Protein AF-A0A1W1W0B1-F1 (afdb_monomer_lite)

Secondary structure (DSSP, 8-state):
--------PEEGGGTS-HHHHHHHHHHHTT--HHHHHHHTT--HHHHHHHHHHHHHHH-TTTTT-SSEEPPPPPHHHHHHHHHHHHHHHTTS--SS---------HHHHHHHHHTT-S-HHHHHHHHHTT---HHHHHHHHHHTTSSEEEEEEGGGEEEEEE-HHHHHHTHHHHHHHHHTTSEEEEEEEEEEEE--TTSPPSBTTB---EEEEEEEEPTT-HHHHHHHHHHHHHHTHHHHHHHHHHHHHHHHHHHHHHHHHTT-PPPPPPPPHHHHHHHHHHHHT-------

Foldseek 3Di:
DDDPPDLPQEECPVQDDPLLLQLLVVVLLVDDLVLSCVVVVHDSVVSVVSVVVNCVRCPPPNSPDPSHDRDDDPPVRVVSSVVVVVVVVVVVPPDDDDDDDDDPPPVNLLVCQVVVNDDLLQVLLCVLVPHDGPSNVVSVVLCLLALWDFRDHPPFWTKIWHAQLSCVLCVVVVVVCVVVVQKDWSDFDPPGKDDPPLQDAPDVPRGDIGTITMIIGDTPCVVVSVVSSVVCVVPPSLVVLVVVLVVSQVVQVVQQVVQVVVVHHRDDHGDDSVVSVVSSCVNHPHSDDPPD

Structure (mmCIF, N/CA/C/O backbone):
data_AF-A0A1W1W0B1-F1
#
_entry.id   AF-A0A1W1W0B1-F1
#
loop_
_atom_site.group_PDB
_atom_site.id
_atom_site.type_symbol
_atom_site.label_atom_id
_atom_site.label_alt_id
_atom_site.label_comp_id
_atom_site.label_asym_id
_atom_site.label_entity_id
_atom_site.label_seq_id
_atom_site.pdbx_PDB_ins_code
_atom_site.Cartn_x
_atom_site.Cartn_y
_atom_site.Cartn_z
_atom_site.occupancy
_atom_site.B_iso_or_equiv
_atom_site.auth_seq_id
_atom_site.auth_comp_id
_atom_site.auth_asym_id
_atom_site.auth_atom_id
_atom_site.pdbx_PDB_model_num
ATOM 1 N N . MET A 1 1 ? -57.576 -35.229 -6.485 1.00 38.41 1 MET A N 1
ATOM 2 C CA . MET A 1 1 ? -56.201 -35.461 -5.998 1.00 38.41 1 MET A CA 1
ATOM 3 C C . MET A 1 1 ? -55.290 -34.404 -6.610 1.00 38.41 1 MET A C 1
ATOM 5 O O . MET A 1 1 ? -54.816 -34.584 -7.718 1.00 38.41 1 MET A O 1
ATOM 9 N N . PHE A 1 2 ? -55.111 -33.277 -5.920 1.00 32.66 2 PHE A N 1
ATOM 10 C CA . PHE A 1 2 ? -54.028 -32.327 -6.174 1.00 32.66 2 PHE A CA 1
ATOM 11 C C . PHE A 1 2 ? -53.403 -32.028 -4.816 1.00 32.66 2 PHE A C 1
ATOM 13 O O . PHE A 1 2 ? -54.091 -31.655 -3.869 1.00 32.66 2 PHE A O 1
ATOM 20 N N . ILE A 1 3 ? -52.123 -32.354 -4.713 1.00 35.56 3 ILE A N 1
ATOM 21 C CA . ILE A 1 3 ? -51.346 -32.385 -3.481 1.00 35.56 3 ILE A CA 1
ATOM 22 C C . ILE A 1 3 ? -51.168 -30.951 -2.971 1.00 35.56 3 ILE A C 1
ATOM 24 O O . ILE A 1 3 ? -50.714 -30.077 -3.706 1.00 35.56 3 ILE A O 1
ATOM 28 N N . LEU A 1 4 ? -51.528 -30.740 -1.703 1.00 39.75 4 LEU A N 1
ATOM 29 C CA . LEU A 1 4 ? -51.218 -29.560 -0.898 1.00 39.75 4 LEU A CA 1
ATOM 30 C C . LEU A 1 4 ? -49.702 -29.301 -0.938 1.00 39.75 4 LEU A C 1
ATOM 32 O O . LEU A 1 4 ? -48.941 -29.944 -0.217 1.00 39.75 4 LEU A O 1
ATOM 36 N N . MET A 1 5 ? -49.242 -28.374 -1.781 1.00 38.09 5 MET A N 1
ATOM 37 C CA . MET A 1 5 ? -47.884 -27.843 -1.666 1.00 38.09 5 MET A CA 1
ATOM 38 C C . MET A 1 5 ? -47.888 -26.804 -0.549 1.00 38.09 5 MET A C 1
ATOM 40 O O . MET A 1 5 ? -48.377 -25.692 -0.728 1.00 38.09 5 MET A O 1
ATOM 44 N N . GLY A 1 6 ? -47.412 -27.219 0.626 1.00 41.91 6 GLY A N 1
ATOM 45 C CA . GLY A 1 6 ? -47.341 -26.388 1.822 1.00 41.91 6 GLY A CA 1
ATOM 46 C C . GLY A 1 6 ? -46.600 -25.071 1.591 1.00 41.91 6 GLY A C 1
ATOM 47 O O . GLY A 1 6 ? -45.699 -24.994 0.754 1.00 41.91 6 GLY A O 1
ATOM 48 N N . ASP A 1 7 ? -46.989 -24.054 2.364 1.00 50.19 7 ASP A N 1
ATOM 49 C CA . ASP A 1 7 ? -46.371 -22.728 2.452 1.00 50.19 7 ASP A CA 1
ATOM 50 C C . ASP A 1 7 ? -44.865 -22.833 2.753 1.00 50.19 7 ASP A C 1
ATOM 52 O O . ASP A 1 7 ? -44.404 -22.714 3.892 1.00 50.19 7 ASP A O 1
ATOM 56 N N . GLN A 1 8 ? -44.061 -23.076 1.718 1.00 63.25 8 GLN A N 1
ATOM 57 C CA . GLN A 1 8 ? -42.615 -23.016 1.832 1.00 63.25 8 GLN A CA 1
ATOM 58 C C . GLN A 1 8 ? -42.223 -21.549 1.955 1.00 63.25 8 GLN A C 1
ATOM 60 O O . GLN A 1 8 ? -42.178 -20.803 0.970 1.00 63.25 8 GLN A O 1
ATOM 65 N N . LYS A 1 9 ? -41.955 -21.136 3.196 1.00 73.06 9 LYS A N 1
ATOM 66 C CA . LYS A 1 9 ? -41.421 -19.812 3.495 1.00 73.06 9 LYS A CA 1
ATOM 67 C C . LYS A 1 9 ? -40.175 -19.562 2.645 1.00 73.06 9 LYS A C 1
ATOM 69 O O . LYS A 1 9 ? -39.297 -20.419 2.540 1.00 73.06 9 LYS A O 1
ATOM 74 N N . ARG A 1 10 ? -40.087 -18.382 2.035 1.00 77.12 10 ARG A N 1
ATOM 75 C CA . ARG A 1 10 ? -38.997 -18.044 1.108 1.00 77.12 10 ARG A CA 1
ATOM 76 C C . ARG A 1 10 ? -37.910 -17.246 1.814 1.00 77.12 10 ARG A C 1
ATOM 78 O O . ARG A 1 10 ? -38.204 -16.272 2.505 1.00 77.12 10 ARG A O 1
ATOM 85 N N . ASP A 1 11 ? -36.656 -17.641 1.619 1.00 78.31 11 ASP A N 1
ATOM 86 C CA . ASP A 1 11 ? -35.500 -16.933 2.173 1.00 78.31 11 ASP A CA 1
ATOM 87 C C . ASP A 1 11 ? -35.248 -15.614 1.433 1.00 78.31 11 ASP A C 1
ATOM 89 O O . ASP A 1 11 ? -35.038 -15.580 0.216 1.00 78.31 11 ASP A O 1
ATOM 93 N N . VAL A 1 12 ? -35.247 -14.508 2.180 1.00 82.12 12 VAL A N 1
ATOM 94 C CA . VAL A 1 12 ? -35.039 -13.161 1.629 1.00 82.12 12 VAL A CA 1
ATOM 95 C C . VAL A 1 12 ? -33.640 -12.962 1.046 1.00 82.12 12 VAL A C 1
ATOM 97 O O . VAL A 1 12 ? -33.467 -12.100 0.181 1.00 82.12 12 VAL A O 1
ATOM 100 N N . ARG A 1 13 ? -32.648 -13.762 1.465 1.00 77.62 13 ARG A N 1
ATOM 101 C CA . ARG A 1 13 ? -31.271 -13.720 0.941 1.00 77.62 13 ARG A CA 1
ATOM 102 C C . ARG A 1 13 ? -31.197 -14.086 -0.540 1.00 77.62 13 ARG A C 1
ATOM 104 O O . ARG A 1 13 ? -30.268 -13.661 -1.216 1.00 77.62 13 ARG A O 1
ATOM 111 N N . LEU A 1 14 ? -32.176 -14.836 -1.044 1.00 78.44 14 LEU A N 1
ATOM 112 C CA . LEU A 1 14 ? -32.245 -15.238 -2.451 1.00 78.44 14 LEU A CA 1
ATOM 113 C C . LEU A 1 14 ? -32.852 -14.150 -3.352 1.00 78.44 14 LEU A C 1
ATOM 115 O O . LEU A 1 14 ? -32.711 -14.209 -4.569 1.00 78.44 14 LEU A O 1
ATOM 119 N N . LEU A 1 15 ? -33.529 -13.155 -2.768 1.00 81.81 15 LEU A N 1
ATOM 120 C CA . LEU A 1 15 ? -34.264 -12.117 -3.505 1.00 81.81 15 LEU A CA 1
ATOM 121 C C . LEU A 1 15 ? -33.640 -10.723 -3.352 1.00 81.81 15 LEU A C 1
ATOM 123 O O . LEU A 1 15 ? -33.740 -9.876 -4.250 1.00 81.81 15 LEU A O 1
ATOM 127 N N . LEU A 1 16 ? -33.007 -10.460 -2.209 1.00 81.44 16 LEU A N 1
ATOM 128 C CA . LEU A 1 16 ? -32.409 -9.172 -1.885 1.00 81.44 16 LEU A CA 1
ATOM 129 C C . LEU A 1 16 ? -30.897 -9.184 -2.112 1.00 81.44 16 LEU A C 1
ATOM 131 O O . LEU A 1 16 ? -30.188 -10.092 -1.689 1.00 81.44 16 LEU A O 1
ATOM 135 N N . SER A 1 17 ? -30.387 -8.110 -2.714 1.00 83.62 17 SER A N 1
ATOM 136 C CA . SER A 1 17 ? -28.950 -7.832 -2.714 1.00 83.62 17 SER A CA 1
ATOM 137 C C . SER A 1 17 ? -28.436 -7.590 -1.284 1.00 83.62 17 SER A C 1
ATOM 139 O O . SER A 1 17 ? -29.218 -7.209 -0.407 1.00 83.62 17 SER A O 1
ATOM 141 N N . PRO A 1 18 ? -27.119 -7.707 -1.028 1.00 78.69 18 PRO A N 1
ATOM 142 C CA . PRO A 1 18 ? -26.559 -7.498 0.311 1.00 78.69 18 PRO A CA 1
ATOM 143 C C . PRO A 1 18 ? -26.927 -6.148 0.947 1.00 78.69 18 PRO A C 1
ATOM 145 O O . PRO A 1 18 ? -27.155 -6.065 2.154 1.00 78.69 18 PRO A O 1
ATOM 148 N N . LEU A 1 19 ? -27.026 -5.084 0.143 1.00 80.62 19 LEU A N 1
ATOM 149 C CA . LEU A 1 19 ? -27.429 -3.761 0.622 1.00 80.62 19 LEU A CA 1
ATOM 150 C C . LEU A 1 19 ? -28.928 -3.692 0.938 1.00 80.62 19 LEU A C 1
ATOM 152 O O . LEU A 1 19 ? -29.315 -3.153 1.973 1.00 80.62 19 LEU A O 1
ATOM 156 N N . GLU A 1 20 ? -29.767 -4.244 0.060 1.00 86.81 20 GLU A N 1
ATOM 157 C CA . GLU A 1 20 ? -31.217 -4.315 0.268 1.00 86.81 20 GLU A CA 1
ATOM 158 C C . GLU A 1 20 ? -31.554 -5.134 1.517 1.00 86.81 20 GLU A C 1
ATOM 160 O O . GLU A 1 20 ? -32.405 -4.723 2.298 1.00 86.81 20 GLU A O 1
ATOM 165 N N . LEU A 1 21 ? -30.842 -6.239 1.751 1.00 80.50 21 LEU A N 1
ATOM 166 C CA . LEU A 1 21 ? -31.010 -7.081 2.932 1.00 80.50 21 LEU A CA 1
ATOM 167 C C . LEU A 1 21 ? -30.712 -6.314 4.228 1.00 80.50 21 LEU A C 1
ATOM 169 O O . LEU A 1 21 ? -31.515 -6.338 5.158 1.00 80.50 21 LEU A O 1
ATOM 173 N N . ARG A 1 22 ? -29.600 -5.569 4.276 1.00 74.94 22 ARG A N 1
ATOM 174 C CA . ARG A 1 22 ? -29.237 -4.738 5.440 1.00 74.94 22 ARG A CA 1
ATOM 175 C C . ARG A 1 22 ? -30.258 -3.629 5.699 1.00 74.94 22 ARG A C 1
ATOM 177 O O . ARG A 1 22 ? -30.673 -3.429 6.838 1.00 74.94 22 ARG A O 1
ATOM 184 N N . VAL A 1 23 ? -30.702 -2.937 4.645 1.00 82.62 23 VAL A N 1
ATOM 185 C CA . VAL A 1 23 ? -31.776 -1.930 4.739 1.00 82.62 23 VAL A CA 1
ATOM 186 C C . VAL A 1 23 ? -33.073 -2.570 5.242 1.00 82.62 23 VAL A C 1
ATOM 188 O O . VAL A 1 23 ? -33.764 -1.980 6.074 1.00 82.62 23 VAL A O 1
ATOM 191 N N . ALA A 1 24 ? -33.402 -3.771 4.759 1.00 83.81 24 ALA A N 1
ATOM 192 C CA . ALA A 1 24 ? -34.622 -4.476 5.116 1.00 83.81 24 ALA A CA 1
ATOM 193 C C . ALA A 1 24 ? -34.645 -4.894 6.595 1.00 83.81 24 ALA A C 1
ATOM 195 O O . ALA A 1 24 ? -35.642 -4.657 7.280 1.00 83.81 24 ALA A O 1
ATOM 196 N N . LEU A 1 25 ? -33.535 -5.440 7.099 1.00 78.88 25 LEU A N 1
ATOM 197 C CA . LEU A 1 25 ? -33.378 -5.844 8.500 1.00 78.88 25 LEU A CA 1
ATOM 198 C C . LEU A 1 25 ? -33.499 -4.652 9.456 1.00 78.88 25 LEU A C 1
ATOM 200 O O . LEU A 1 25 ? -34.299 -4.694 10.388 1.00 78.88 25 LEU A O 1
ATOM 204 N N . LEU A 1 26 ? -32.800 -3.547 9.179 1.00 72.06 26 LEU A N 1
ATOM 205 C CA . LEU A 1 26 ? -32.886 -2.338 10.007 1.00 72.06 26 LEU A CA 1
ATOM 206 C C . LEU A 1 26 ? -34.298 -1.735 10.003 1.00 72.06 26 LEU A C 1
ATOM 208 O O . LEU A 1 26 ? -34.822 -1.323 11.036 1.00 72.06 26 LEU A O 1
ATOM 212 N N . ALA A 1 27 ? -34.960 -1.725 8.846 1.00 81.69 27 ALA A N 1
ATOM 213 C CA . ALA A 1 27 ? -36.329 -1.239 8.743 1.00 81.69 27 ALA A CA 1
ATOM 214 C C . ALA A 1 27 ? -37.355 -2.146 9.450 1.00 81.69 27 ALA A C 1
ATOM 216 O O . ALA A 1 27 ? -38.427 -1.646 9.815 1.00 81.69 27 ALA A O 1
ATOM 217 N N . ARG A 1 28 ? -37.060 -3.446 9.612 1.00 82.12 28 ARG A N 1
ATOM 218 C CA . ARG A 1 28 ? -37.841 -4.404 10.419 1.00 82.12 28 ARG A CA 1
ATOM 219 C C . ARG A 1 28 ? -37.585 -4.253 11.910 1.00 82.12 28 ARG A C 1
ATOM 221 O O . ARG A 1 28 ? -38.532 -4.343 12.678 1.00 82.12 28 ARG A O 1
ATOM 228 N N . ALA A 1 29 ? -36.360 -3.909 12.289 1.00 69.25 29 ALA A N 1
ATOM 229 C CA . ALA A 1 29 ? -35.989 -3.552 13.655 1.00 69.25 29 ALA A CA 1
ATOM 230 C C . ALA A 1 29 ? -36.571 -2.203 14.133 1.00 69.25 29 ALA A C 1
ATOM 232 O O . ALA A 1 29 ? -36.273 -1.745 15.232 1.00 69.25 29 ALA A O 1
ATOM 233 N N . GLY A 1 30 ? -37.407 -1.554 13.315 1.00 72.50 30 GLY A N 1
ATOM 234 C CA . GLY A 1 30 ? -38.147 -0.349 13.689 1.00 72.50 30 GLY A CA 1
ATOM 235 C C . GLY A 1 30 ? -37.455 0.967 13.341 1.00 72.50 30 GLY A C 1
ATOM 236 O O . GLY A 1 30 ? -38.018 2.024 13.618 1.00 72.50 30 GLY A O 1
ATOM 237 N N . LEU A 1 31 ? -36.289 0.935 12.688 1.00 67.44 31 LEU A N 1
ATOM 238 C CA . LEU A 1 31 ? -35.560 2.160 12.367 1.00 67.44 31 LEU A CA 1
ATOM 239 C C . LEU A 1 31 ? -36.254 2.979 11.264 1.00 67.44 31 LEU A C 1
ATOM 241 O O . LEU A 1 31 ? -36.783 2.459 10.270 1.00 67.44 31 LEU A O 1
ATOM 245 N N . LYS A 1 32 ? -36.203 4.302 11.428 1.00 79.75 32 LYS A N 1
ATOM 246 C CA . LYS A 1 32 ? -36.666 5.323 10.483 1.00 79.75 32 LYS A CA 1
ATOM 247 C C . LYS A 1 32 ? -35.658 5.504 9.345 1.00 79.75 32 LYS A C 1
ATOM 249 O O . LYS A 1 32 ? -34.485 5.165 9.446 1.00 79.75 32 LYS A O 1
ATOM 254 N N . ARG A 1 33 ? -36.105 6.083 8.226 1.00 80.44 33 ARG A N 1
ATOM 255 C CA . ARG A 1 33 ? -35.293 6.221 6.998 1.00 80.44 33 ARG A CA 1
ATOM 256 C C . ARG A 1 33 ? -33.962 6.939 7.214 1.00 80.44 33 ARG A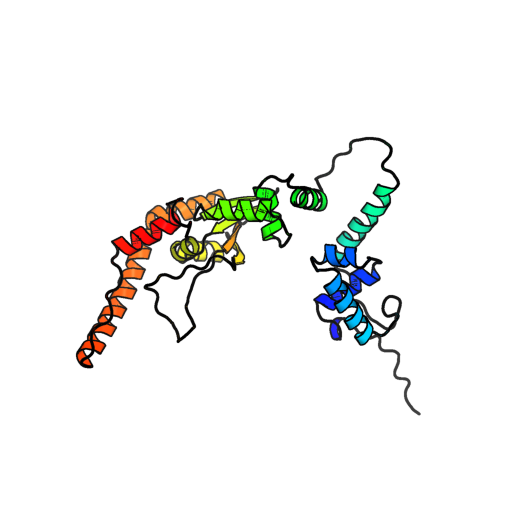 C 1
ATOM 258 O O . ARG A 1 33 ? -32.944 6.451 6.734 1.00 80.44 33 ARG A O 1
ATOM 265 N N . TRP A 1 34 ? -33.965 8.053 7.940 1.00 76.56 34 TRP A N 1
ATOM 266 C CA . TRP A 1 34 ? -32.744 8.790 8.262 1.00 76.56 34 TRP A CA 1
ATOM 267 C C . TRP A 1 34 ? -31.816 8.005 9.209 1.00 76.56 34 TRP A C 1
ATOM 269 O O . TRP A 1 34 ? -30.600 8.117 9.097 1.00 76.56 34 TRP A O 1
ATOM 279 N N . GLU A 1 35 ? -32.363 7.163 10.093 1.00 63.91 35 GLU A N 1
ATOM 280 C CA . GLU A 1 35 ? -31.590 6.310 11.013 1.00 63.91 35 GLU A CA 1
ATOM 281 C C . GLU A 1 35 ? -30.893 5.192 10.244 1.00 63.91 35 GLU A C 1
ATOM 283 O O . GLU A 1 35 ? -29.699 4.975 10.418 1.00 63.91 35 GLU A O 1
ATOM 288 N N . ILE A 1 36 ? -31.605 4.554 9.311 1.00 72.81 36 ILE A N 1
ATOM 289 C CA . ILE A 1 36 ? -31.033 3.570 8.384 1.00 72.81 36 ILE A CA 1
ATOM 290 C C . ILE A 1 36 ? -29.968 4.229 7.499 1.00 72.81 36 ILE A C 1
ATOM 292 O O . ILE A 1 36 ? -28.906 3.654 7.270 1.00 72.81 36 ILE A O 1
ATOM 296 N N . ALA A 1 37 ? -30.240 5.442 7.007 1.00 69.38 37 ALA A N 1
ATOM 297 C CA . ALA A 1 37 ? -29.306 6.202 6.181 1.00 69.38 37 ALA A CA 1
ATOM 298 C C . ALA A 1 37 ? -28.012 6.484 6.947 1.00 69.38 37 ALA A C 1
ATOM 300 O O . ALA A 1 37 ? -26.922 6.256 6.429 1.00 69.38 37 ALA A O 1
ATOM 301 N N . ARG A 1 38 ? -28.137 6.884 8.213 1.00 65.81 38 ARG A N 1
ATOM 302 C CA . ARG A 1 38 ? -27.007 7.102 9.112 1.00 65.81 38 ARG A CA 1
ATOM 303 C C . ARG A 1 38 ? -26.258 5.804 9.426 1.00 65.81 38 ARG A C 1
ATOM 305 O O . ARG A 1 38 ? -25.037 5.795 9.325 1.00 65.81 38 ARG A O 1
ATOM 312 N N . ALA A 1 39 ? -26.967 4.725 9.759 1.00 55.06 39 ALA A N 1
ATOM 313 C CA . ALA A 1 39 ? -26.379 3.435 10.130 1.00 55.06 39 ALA A CA 1
ATOM 314 C C . ALA A 1 39 ? -25.600 2.782 8.978 1.00 55.06 39 ALA A C 1
ATOM 316 O O . ALA A 1 39 ? -24.574 2.150 9.201 1.00 55.06 39 ALA A O 1
ATOM 317 N N . LEU A 1 40 ? -26.063 2.960 7.738 1.00 66.50 40 LEU A N 1
ATOM 318 C CA . LEU A 1 40 ? -25.437 2.375 6.548 1.00 66.50 40 LEU A CA 1
ATOM 319 C C . LEU A 1 40 ? -24.563 3.363 5.760 1.00 66.50 40 LEU A C 1
ATOM 321 O O . LEU A 1 40 ? -24.080 3.012 4.685 1.00 66.50 40 LEU A O 1
ATOM 325 N N . ASN A 1 41 ? -24.379 4.590 6.262 1.00 70.56 41 ASN A N 1
ATOM 326 C CA . ASN A 1 41 ? -23.677 5.680 5.575 1.00 70.56 41 ASN A CA 1
ATOM 327 C C . ASN A 1 41 ? -24.197 5.928 4.138 1.00 70.56 41 ASN A C 1
ATOM 329 O O . ASN A 1 41 ? -23.442 6.053 3.173 1.00 70.56 41 ASN A O 1
ATOM 333 N N . LEU A 1 42 ? -25.521 5.970 3.988 1.00 78.38 42 LEU A N 1
ATOM 334 C CA . LEU A 1 42 ? -26.222 6.233 2.733 1.00 78.38 42 LEU A CA 1
ATOM 335 C C . LEU A 1 42 ? -26.895 7.606 2.776 1.00 78.38 42 LEU A C 1
ATOM 337 O O . LEU A 1 42 ? -27.264 8.109 3.833 1.00 78.38 42 LEU A O 1
ATOM 341 N N . LYS A 1 43 ? -27.162 8.193 1.605 1.00 87.38 43 LYS A N 1
ATOM 342 C CA . LYS A 1 43 ? -28.102 9.321 1.515 1.00 87.38 43 LYS A CA 1
ATOM 343 C C . LYS A 1 43 ? -29.519 8.827 1.824 1.00 87.38 43 LYS A C 1
ATOM 345 O O . LYS A 1 43 ? -29.909 7.747 1.380 1.00 87.38 43 LYS A O 1
ATOM 350 N N . GLU A 1 44 ? -30.337 9.634 2.497 1.00 85.31 44 GLU A N 1
ATOM 351 C CA . GLU A 1 44 ? -31.728 9.257 2.808 1.00 85.31 44 GLU A CA 1
ATOM 352 C C . GLU A 1 44 ? -32.557 8.974 1.539 1.00 85.31 44 GLU A C 1
ATOM 354 O O . GLU A 1 44 ? -33.370 8.047 1.506 1.00 85.31 44 GLU A O 1
ATOM 359 N N . GLY A 1 45 ? -32.280 9.695 0.445 1.00 89.12 45 GLY A N 1
ATOM 360 C CA . GLY A 1 45 ? -32.854 9.413 -0.875 1.00 89.12 45 GLY A CA 1
ATOM 361 C C . GLY A 1 45 ? -32.508 8.012 -1.399 1.00 89.12 45 GLY A C 1
ATOM 362 O O . GLY A 1 45 ? -33.361 7.342 -1.985 1.00 89.12 45 GLY A O 1
ATOM 363 N N . THR A 1 46 ? -31.298 7.525 -1.115 1.00 87.38 46 THR A N 1
ATOM 364 C CA . THR A 1 46 ? -30.872 6.158 -1.438 1.00 87.38 46 THR A CA 1
ATOM 365 C C . THR A 1 46 ? -31.650 5.145 -0.609 1.00 87.38 46 THR A C 1
ATOM 367 O O . THR A 1 46 ? -32.175 4.195 -1.178 1.00 87.38 46 THR A O 1
ATOM 370 N N . VAL A 1 47 ? -31.826 5.367 0.698 1.00 89.00 47 VAL A N 1
ATOM 371 C CA . VAL A 1 47 ? -32.649 4.486 1.552 1.00 89.00 47 VAL A CA 1
ATOM 372 C C . VAL A 1 47 ? -34.102 4.448 1.080 1.00 89.00 47 VAL A C 1
ATOM 374 O O . VAL A 1 47 ? -34.690 3.373 0.989 1.00 89.00 47 VAL A O 1
ATOM 377 N N . LYS A 1 48 ? -34.676 5.597 0.702 1.00 95.56 48 LYS A N 1
ATOM 378 C CA . LYS A 1 48 ? -36.018 5.671 0.103 1.00 95.56 48 LYS A CA 1
ATOM 379 C C . LYS A 1 48 ? -36.110 4.823 -1.170 1.00 95.56 48 LYS A C 1
ATOM 381 O O . LYS A 1 48 ? -37.080 4.087 -1.334 1.00 95.56 48 LYS A O 1
ATOM 386 N N . SER A 1 49 ? -35.111 4.913 -2.050 1.00 96.19 49 SER A N 1
ATOM 387 C CA . SER A 1 49 ? -35.042 4.115 -3.282 1.00 96.19 49 SER A CA 1
ATOM 388 C C . SER A 1 49 ? -34.918 2.615 -2.987 1.00 96.19 49 SER A C 1
ATOM 390 O O . SER A 1 49 ? -35.674 1.816 -3.539 1.00 96.19 49 SER A O 1
ATOM 392 N N . GLN A 1 50 ? -34.048 2.231 -2.046 1.00 95.00 50 GLN A N 1
ATOM 393 C CA . GLN A 1 50 ? -33.872 0.832 -1.646 1.00 95.00 50 GLN A CA 1
ATOM 394 C C . GLN A 1 50 ? -35.142 0.252 -1.013 1.00 95.00 50 GLN A C 1
ATOM 396 O O . GLN A 1 50 ? -35.573 -0.827 -1.400 1.00 95.00 50 GLN A O 1
ATOM 401 N N . LEU A 1 51 ? -35.818 0.982 -0.119 1.00 94.69 51 LEU A N 1
ATOM 402 C CA . LEU A 1 51 ? -37.084 0.532 0.477 1.00 94.69 51 LEU A CA 1
ATOM 403 C C . LEU A 1 51 ? -38.191 0.336 -0.564 1.00 94.69 51 LEU A C 1
ATOM 405 O O . LEU A 1 51 ? -38.981 -0.600 -0.435 1.00 94.69 51 LEU A O 1
ATOM 409 N N . LYS A 1 52 ? -38.241 1.170 -1.612 1.00 95.50 52 LYS A N 1
ATOM 410 C CA . LYS A 1 52 ? -39.162 0.957 -2.739 1.00 95.50 52 LYS A CA 1
ATOM 411 C C . LYS A 1 52 ? -38.848 -0.343 -3.483 1.00 95.50 52 LYS A C 1
ATOM 413 O O . LYS A 1 52 ? -39.764 -1.121 -3.727 1.00 95.50 52 LYS A O 1
ATOM 418 N N . ARG A 1 53 ? -37.572 -0.608 -3.785 1.00 94.81 53 ARG A N 1
ATOM 419 C CA . ARG A 1 53 ? -37.132 -1.848 -4.455 1.00 94.81 53 ARG A CA 1
ATOM 420 C C . ARG A 1 53 ? -37.416 -3.091 -3.614 1.00 94.81 53 ARG A C 1
ATOM 422 O O . ARG A 1 53 ? -37.968 -4.055 -4.130 1.00 94.81 53 ARG A O 1
ATOM 429 N N . ILE A 1 54 ? -37.130 -3.036 -2.313 1.00 94.75 54 ILE A N 1
ATOM 430 C CA . ILE A 1 54 ? -37.446 -4.113 -1.363 1.00 94.75 54 ILE A CA 1
ATOM 431 C C . ILE A 1 54 ? -38.955 -4.372 -1.339 1.00 94.75 54 ILE A C 1
ATOM 433 O O . ILE A 1 54 ? -39.376 -5.518 -1.426 1.00 94.75 54 ILE A O 1
ATOM 437 N N . THR A 1 55 ? -39.775 -3.319 -1.288 1.00 95.25 55 THR A N 1
ATOM 438 C CA . THR A 1 55 ? -41.241 -3.455 -1.283 1.00 95.25 55 THR A CA 1
ATOM 439 C C . THR A 1 55 ? -41.773 -4.038 -2.593 1.00 95.25 55 THR A C 1
ATOM 441 O O . THR A 1 55 ? -42.707 -4.829 -2.563 1.00 95.25 55 THR A O 1
ATOM 444 N N . ALA A 1 56 ? -41.165 -3.707 -3.735 1.00 92.94 56 ALA A N 1
ATOM 445 C CA . ALA A 1 56 ? -41.517 -4.318 -5.017 1.00 92.94 56 ALA A CA 1
ATOM 446 C C . ALA A 1 56 ? -41.174 -5.820 -5.059 1.00 92.94 56 ALA A C 1
ATOM 448 O O . ALA A 1 56 ? -41.941 -6.604 -5.609 1.00 92.94 56 ALA A O 1
ATOM 449 N N . LYS A 1 57 ? -40.056 -6.231 -4.443 1.00 92.88 57 LYS A N 1
ATOM 450 C CA . LYS A 1 57 ? -39.613 -7.636 -4.394 1.00 92.88 57 LYS A CA 1
ATOM 451 C C . LYS A 1 57 ? -40.374 -8.484 -3.372 1.00 92.88 57 LYS A C 1
ATOM 453 O O . LYS A 1 57 ? -40.694 -9.632 -3.655 1.00 92.88 57 LYS A O 1
ATOM 458 N N . LEU A 1 58 ? -40.642 -7.931 -2.189 1.00 89.69 58 LEU A N 1
ATOM 459 C CA . LEU A 1 58 ? -41.220 -8.657 -1.050 1.00 89.69 58 LEU A CA 1
ATOM 460 C C . LEU A 1 58 ? -42.710 -8.370 -0.811 1.00 89.69 58 LEU A C 1
ATOM 462 O O . LEU A 1 58 ? -43.290 -8.933 0.112 1.00 89.69 58 LEU A O 1
ATOM 466 N N . ARG A 1 59 ? -43.329 -7.536 -1.658 1.00 88.94 59 ARG A N 1
ATOM 467 C CA . ARG A 1 59 ? -44.711 -7.026 -1.562 1.00 88.94 59 ARG A CA 1
ATOM 468 C C . ARG A 1 59 ? -44.935 -6.048 -0.393 1.00 88.94 59 ARG A C 1
ATOM 470 O O . ARG A 1 59 ? -44.179 -6.042 0.578 1.00 88.94 59 ARG A O 1
ATOM 477 N N . PRO A 1 60 ? -45.953 -5.168 -0.454 1.00 89.44 60 PRO A N 1
ATOM 478 C CA . PRO A 1 60 ? -46.329 -4.317 0.677 1.00 89.44 60 PRO A CA 1
ATOM 479 C C . PRO A 1 60 ? -46.611 -5.139 1.943 1.00 89.44 60 PRO A C 1
ATOM 481 O O . PRO A 1 60 ? -47.190 -6.213 1.867 1.00 89.44 60 PRO A O 1
ATOM 484 N N . GLY A 1 61 ? -46.196 -4.642 3.112 1.00 85.19 61 GLY A N 1
ATOM 485 C CA . GLY A 1 61 ? -46.393 -5.347 4.390 1.00 85.19 61 GLY A CA 1
ATOM 486 C C . GLY A 1 61 ? -45.276 -6.324 4.789 1.00 85.19 61 GLY A C 1
ATOM 487 O O . GLY A 1 61 ? -45.278 -6.804 5.924 1.00 85.19 61 GLY A O 1
ATOM 488 N N . TRP A 1 62 ? -44.255 -6.511 3.941 1.00 90.69 62 TRP A N 1
ATOM 489 C CA . TRP A 1 62 ? -43.118 -7.427 4.148 1.00 90.69 62 TRP A CA 1
ATOM 490 C C . TRP A 1 62 ? -42.389 -7.315 5.501 1.00 90.69 62 TRP A C 1
ATOM 492 O O . TRP A 1 62 ? -41.665 -8.226 5.900 1.00 90.69 62 TRP A O 1
ATOM 502 N N . LYS A 1 63 ? -42.548 -6.206 6.235 1.00 85.44 63 LYS A N 1
ATOM 503 C CA . LYS A 1 63 ? -41.940 -6.009 7.560 1.00 85.44 63 LYS A CA 1
ATOM 504 C C . LYS A 1 63 ? -42.536 -6.878 8.669 1.00 85.44 63 LYS A C 1
ATOM 506 O O . LYS A 1 63 ? -41.843 -7.144 9.643 1.00 85.44 63 LYS A O 1
ATOM 511 N N . LYS 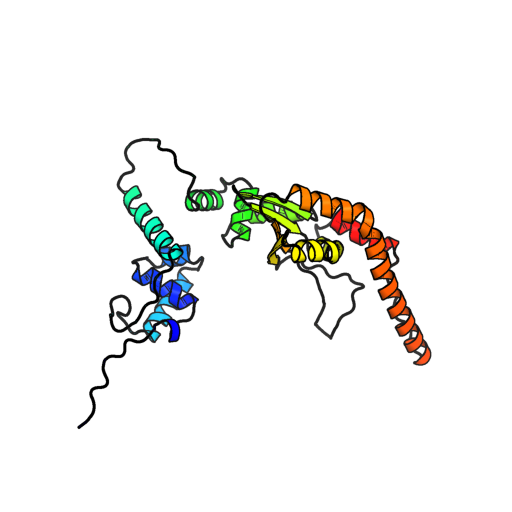A 1 64 ? -43.811 -7.254 8.555 1.00 82.19 64 LYS A N 1
ATOM 512 C CA . LYS A 1 64 ? -44.540 -8.046 9.565 1.00 82.19 64 LYS A CA 1
ATOM 513 C C . LYS A 1 64 ? -44.956 -9.420 9.047 1.00 82.19 64 LYS A C 1
ATOM 515 O O . LYS A 1 64 ? -45.417 -10.248 9.818 1.00 82.19 64 LYS A O 1
ATOM 520 N N . ASP A 1 65 ? -44.770 -9.640 7.753 1.00 80.69 65 ASP A N 1
ATOM 521 C CA . ASP A 1 65 ? -45.121 -10.875 7.078 1.00 80.69 65 ASP A CA 1
ATOM 522 C C . ASP A 1 65 ? -44.223 -12.038 7.546 1.00 80.69 65 ASP A C 1
ATOM 524 O O . ASP A 1 65 ? -42.990 -11.912 7.588 1.00 80.69 65 ASP A O 1
ATOM 528 N N . THR A 1 66 ? -44.866 -13.140 7.936 1.00 80.94 66 THR A N 1
ATOM 529 C CA . THR A 1 66 ? -44.260 -14.392 8.419 1.00 80.94 66 THR A CA 1
ATOM 530 C C . THR A 1 66 ? -43.942 -15.369 7.283 1.00 80.94 66 THR A C 1
ATOM 532 O O . THR A 1 66 ? -43.277 -16.381 7.527 1.00 80.94 66 THR A O 1
ATOM 535 N N . PHE A 1 67 ? -44.356 -15.050 6.048 1.00 82.75 67 PHE A N 1
ATOM 536 C CA . PHE A 1 67 ? -44.035 -15.793 4.827 1.00 82.75 67 PHE A CA 1
ATOM 537 C C . PHE A 1 67 ? -42.533 -15.767 4.483 1.00 82.75 67 PHE A C 1
ATOM 539 O O . PHE A 1 67 ? -42.012 -16.677 3.838 1.00 82.75 67 PHE A O 1
ATOM 546 N N . TRP A 1 68 ? -41.810 -14.736 4.929 1.00 84.12 68 TRP A N 1
ATOM 547 C CA . TRP A 1 68 ? -40.387 -14.547 4.645 1.00 84.12 68 TRP A CA 1
ATOM 548 C C . TRP A 1 68 ? -39.496 -15.133 5.746 1.00 84.12 68 TRP A C 1
ATOM 550 O O . TRP A 1 68 ? -39.644 -14.784 6.920 1.00 84.12 68 TRP A O 1
ATOM 560 N N . LEU A 1 69 ? -38.522 -15.967 5.367 1.00 78.44 69 LEU A N 1
ATOM 561 C CA . LEU A 1 69 ? -37.436 -16.393 6.256 1.00 78.44 69 LEU A CA 1
ATOM 562 C C . LEU A 1 69 ? -36.356 -15.315 6.273 1.00 78.44 69 LEU A C 1
ATOM 564 O O . LEU A 1 69 ? -35.782 -14.994 5.232 1.00 78.44 69 LEU A O 1
ATOM 568 N N . TRP A 1 70 ? -36.090 -14.764 7.456 1.00 76.94 70 TRP A N 1
ATOM 569 C CA . TRP A 1 70 ? -35.056 -13.757 7.682 1.00 76.94 70 TRP A CA 1
ATOM 570 C C . TRP A 1 70 ? -33.800 -14.420 8.243 1.00 76.94 70 TRP A C 1
ATOM 572 O O . TRP A 1 70 ? -33.923 -15.336 9.055 1.00 76.94 70 TRP A O 1
ATOM 582 N N . PRO A 1 71 ? -32.600 -13.975 7.837 1.00 66.94 71 PRO A N 1
ATOM 583 C CA . PRO A 1 71 ? -31.372 -14.461 8.443 1.00 66.94 71 PRO A CA 1
ATOM 584 C C . PRO A 1 71 ? -31.316 -14.069 9.920 1.00 66.94 71 PRO A C 1
ATOM 586 O O . PRO A 1 71 ? -31.784 -12.990 10.294 1.00 66.94 71 PRO A O 1
ATOM 589 N N . GLU A 1 72 ? -30.698 -14.929 10.729 1.00 57.38 72 GLU A N 1
ATOM 590 C CA . GLU A 1 72 ? -30.313 -14.584 12.095 1.00 57.38 72 GLU A CA 1
ATOM 591 C C . GLU A 1 72 ? -29.473 -13.307 12.062 1.00 57.38 72 GLU A C 1
ATOM 593 O O . GLU A 1 72 ? -28.555 -13.142 11.248 1.00 57.38 72 GLU A O 1
ATOM 598 N N . VAL A 1 73 ? -29.880 -12.349 12.885 1.00 53.75 73 VAL A N 1
ATOM 599 C CA . VAL A 1 73 ? -29.271 -11.030 12.926 1.00 53.75 73 VAL A CA 1
ATOM 600 C C . VAL A 1 73 ? -27.881 -11.199 13.529 1.00 53.75 73 VAL A C 1
ATOM 602 O O . VAL A 1 73 ? -27.735 -11.785 14.596 1.00 53.75 73 VAL A O 1
ATOM 605 N N . SER A 1 74 ? -26.835 -10.736 12.838 1.00 49.19 74 SER A N 1
ATOM 606 C CA . SER A 1 74 ? -25.492 -10.799 13.414 1.00 49.19 74 SER A CA 1
ATOM 607 C C . SER A 1 74 ? -25.459 -9.992 14.711 1.00 49.19 74 SER A C 1
ATOM 609 O O . SER A 1 74 ? -26.091 -8.938 14.806 1.00 49.19 74 SER A O 1
ATOM 611 N N . ARG A 1 75 ? -24.683 -10.457 15.693 1.00 44.03 75 ARG A N 1
ATOM 612 C CA . ARG A 1 75 ? -24.498 -9.784 16.988 1.00 44.03 75 ARG A CA 1
ATOM 613 C C . ARG A 1 75 ? -24.174 -8.287 16.840 1.00 44.03 75 ARG A C 1
ATOM 615 O O . ARG A 1 75 ? -24.672 -7.467 17.593 1.00 44.03 75 ARG A O 1
ATOM 622 N N . GLU A 1 76 ? -23.431 -7.928 15.796 1.00 42.69 76 GLU A N 1
ATOM 623 C CA . GLU A 1 76 ? -23.089 -6.549 15.409 1.00 42.69 76 GLU A CA 1
ATOM 624 C C . GLU A 1 76 ? -24.317 -5.695 15.022 1.00 42.69 76 GLU A C 1
ATOM 626 O O . GLU A 1 76 ? -24.372 -4.499 15.306 1.00 42.69 76 GLU A O 1
ATOM 631 N N . LEU A 1 77 ? -25.319 -6.292 14.364 1.00 46.41 77 LEU A N 1
ATOM 632 C CA . LEU A 1 77 ? -26.557 -5.618 13.968 1.00 46.41 77 LEU A CA 1
ATOM 633 C C . LEU A 1 77 ? -27.542 -5.530 15.145 1.00 46.41 77 LEU A C 1
ATOM 635 O O . LEU A 1 77 ? -28.219 -4.514 15.278 1.00 46.41 77 LEU A O 1
ATOM 639 N N . GLU A 1 78 ? -27.576 -6.533 16.029 1.00 48.56 78 GLU A N 1
ATOM 640 C CA . GLU A 1 78 ? -28.307 -6.466 17.306 1.00 48.56 78 GLU A CA 1
ATOM 641 C C . GLU A 1 78 ? -27.730 -5.388 18.234 1.00 48.56 78 GLU A C 1
ATOM 643 O O . GLU A 1 78 ? -28.480 -4.589 18.794 1.00 48.56 78 GLU A O 1
ATOM 648 N N . GLU A 1 79 ? -26.402 -5.298 18.343 1.00 50.38 79 GLU A N 1
ATOM 649 C CA . GLU A 1 79 ? -25.705 -4.252 19.100 1.00 50.38 79 GLU A CA 1
ATOM 650 C C . GLU A 1 79 ? -26.006 -2.854 18.527 1.00 50.38 79 GLU A C 1
ATOM 652 O O . GLU A 1 79 ? -26.334 -1.943 19.289 1.00 50.38 79 GLU A O 1
ATOM 657 N N . ALA A 1 80 ? -26.034 -2.697 17.196 1.00 45.53 80 ALA A N 1
ATOM 658 C CA . ALA A 1 80 ? -26.413 -1.439 16.544 1.00 45.53 80 ALA A CA 1
ATOM 659 C C . ALA A 1 80 ? -27.888 -1.046 16.778 1.00 45.53 80 ALA A C 1
ATOM 661 O O . ALA A 1 80 ? -28.200 0.136 16.950 1.00 45.53 80 ALA A O 1
ATOM 662 N N . ILE A 1 81 ? -28.808 -2.019 16.798 1.00 46.94 81 ILE A N 1
ATOM 663 C CA . ILE A 1 81 ? -30.231 -1.793 17.103 1.00 46.94 81 ILE A CA 1
ATOM 664 C C . ILE A 1 81 ? -30.400 -1.388 18.5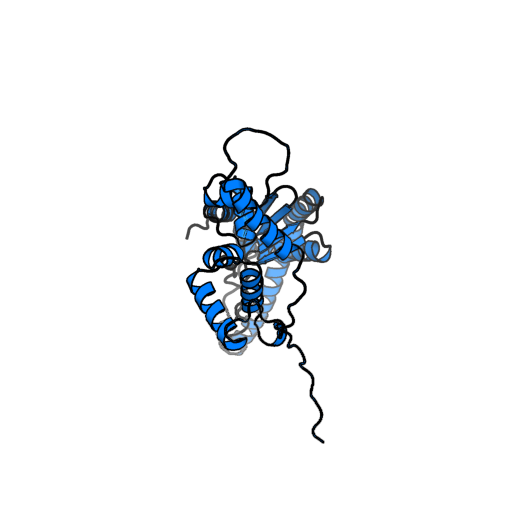76 1.00 46.94 81 ILE A C 1
ATOM 666 O O . ILE A 1 81 ? -31.071 -0.392 18.862 1.00 46.94 81 ILE A O 1
ATOM 670 N N . ASN A 1 82 ? -29.742 -2.097 19.495 1.00 51.44 82 ASN A N 1
ATOM 671 C CA . ASN A 1 82 ? -29.787 -1.827 20.933 1.00 51.44 82 ASN A CA 1
ATOM 672 C C . ASN A 1 82 ? -29.168 -0.462 21.286 1.00 51.44 82 ASN A C 1
ATOM 674 O O . ASN A 1 82 ? -29.729 0.288 22.089 1.00 51.44 82 ASN A O 1
ATOM 678 N N . GLU A 1 83 ? -28.053 -0.083 20.653 1.00 51.97 83 GLU A N 1
ATOM 679 C CA . GLU A 1 83 ? -27.414 1.219 20.871 1.00 51.97 83 GLU A CA 1
ATOM 680 C C . GLU A 1 83 ? -28.324 2.371 20.404 1.00 51.97 83 GLU A C 1
ATOM 682 O O . GLU A 1 83 ? -28.523 3.341 21.142 1.00 51.97 83 GLU A O 1
ATOM 687 N N . LEU A 1 84 ? -28.969 2.237 19.239 1.00 45.91 84 LEU A N 1
ATOM 688 C CA . LEU A 1 84 ? -29.893 3.246 18.708 1.00 45.91 84 LEU A CA 1
ATOM 689 C C . LEU A 1 84 ? -31.187 3.374 19.526 1.00 45.91 84 LEU A C 1
ATOM 691 O O . LEU A 1 84 ? -31.666 4.492 19.729 1.00 45.91 84 LEU A O 1
ATOM 695 N N . GLN A 1 85 ? -31.722 2.271 20.055 1.00 50.81 85 GLN A N 1
ATOM 696 C CA . GLN A 1 85 ? -32.880 2.297 20.956 1.00 50.81 85 GLN A CA 1
ATOM 697 C C . GLN A 1 85 ? -32.529 2.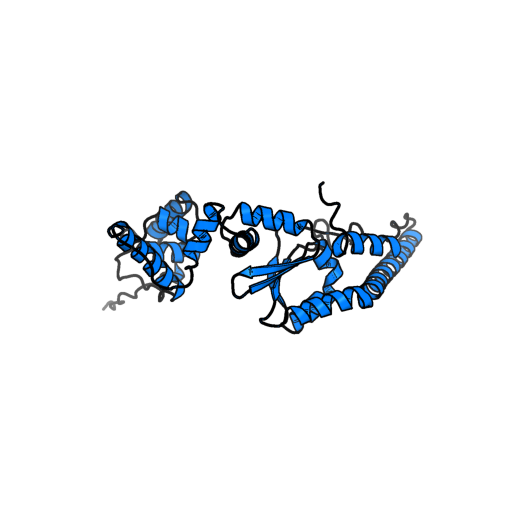898 22.332 1.00 50.81 85 GLN A C 1
ATOM 699 O O . GLN A 1 85 ? -33.302 3.691 22.877 1.00 50.81 85 GLN A O 1
ATOM 704 N N . SER A 1 86 ? -31.328 2.631 22.863 1.00 50.06 86 SER A N 1
ATOM 705 C CA . SER A 1 86 ? -30.861 3.182 24.150 1.00 50.06 86 SER A CA 1
ATOM 706 C C . SER A 1 86 ? -30.668 4.709 24.137 1.00 50.06 86 SER A C 1
ATOM 708 O O . SER A 1 86 ? -30.818 5.382 25.163 1.00 50.06 86 SER A O 1
ATOM 710 N N . LEU A 1 87 ? -30.389 5.284 22.961 1.00 44.78 87 LEU A N 1
ATOM 711 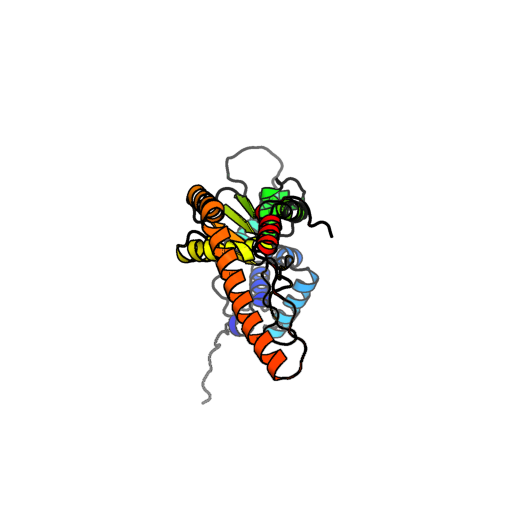C CA . LEU A 1 87 ? -30.304 6.730 22.753 1.00 44.78 87 LEU A CA 1
ATOM 712 C C . LEU A 1 87 ? -31.675 7.423 22.838 1.00 44.78 87 LEU A C 1
ATOM 714 O O . LEU A 1 87 ? -31.718 8.614 23.151 1.00 44.78 87 LEU A O 1
ATOM 718 N N . HIS A 1 88 ? -32.779 6.699 22.616 1.00 43.12 88 HIS A N 1
ATOM 719 C CA . HIS A 1 88 ? -34.135 7.222 22.809 1.00 43.12 88 HIS A CA 1
ATOM 720 C C . HIS A 1 88 ? -34.473 7.332 24.303 1.00 43.12 88 HIS A C 1
ATOM 722 O O . HIS A 1 88 ? -34.920 8.381 24.755 1.00 43.12 88 HIS A O 1
ATOM 728 N N . TYR A 1 89 ? -34.115 6.315 25.098 1.00 37.50 89 TYR A N 1
ATOM 729 C CA . TYR A 1 89 ? -34.368 6.294 26.546 1.00 37.50 89 TYR A CA 1
ATOM 730 C C . TYR A 1 89 ? -33.599 7.388 27.317 1.00 37.50 89 TYR A C 1
ATOM 732 O O . TYR A 1 89 ? -34.050 7.880 28.349 1.00 37.50 89 TYR A O 1
ATOM 740 N N . LYS A 1 90 ? -32.437 7.823 26.805 1.00 40.12 90 LYS A N 1
ATOM 741 C CA . LYS A 1 90 ? -31.612 8.883 27.420 1.00 40.12 90 LYS A CA 1
ATOM 742 C C . LYS A 1 90 ? -32.020 10.311 27.039 1.00 40.12 90 LYS A C 1
ATOM 744 O O . LYS A 1 90 ? -31.477 11.247 27.630 1.00 40.12 90 LYS A O 1
ATOM 749 N N . LYS A 1 91 ? -32.942 10.506 26.086 1.00 40.41 91 LYS A N 1
ATOM 750 C CA . LYS A 1 91 ? -33.434 11.845 25.719 1.00 40.41 91 LYS A CA 1
ATOM 751 C C . LYS A 1 91 ? -34.549 12.339 26.655 1.00 40.41 91 LYS A C 1
ATOM 753 O O . LYS A 1 91 ? -34.642 13.544 26.851 1.00 40.41 91 LYS A O 1
ATOM 758 N N . ASP A 1 92 ? -35.263 11.425 27.319 1.00 39.00 92 ASP A N 1
ATOM 759 C CA . ASP A 1 92 ? -36.360 11.754 28.249 1.00 39.00 92 ASP A CA 1
ATOM 760 C C . ASP A 1 92 ? -35.936 11.856 29.725 1.00 39.00 92 ASP A C 1
ATOM 762 O O . ASP A 1 92 ? -36.702 12.321 30.562 1.00 39.00 92 ASP A O 1
ATOM 766 N N . LYS A 1 93 ? -34.705 11.456 30.074 1.00 36.16 93 LYS A N 1
ATOM 767 C CA . LYS A 1 93 ? -34.251 11.379 31.478 1.00 36.16 93 LYS A CA 1
ATOM 768 C C . LYS A 1 93 ? -32.985 12.163 31.812 1.00 36.16 93 LYS A C 1
ATOM 770 O O . LYS A 1 93 ? -32.360 11.910 32.835 1.00 36.16 93 LYS A O 1
ATOM 775 N N . LYS A 1 94 ? -32.588 13.132 30.982 1.00 37.25 94 LYS A N 1
ATOM 776 C CA . LYS A 1 94 ? -31.424 13.988 31.269 1.00 37.25 94 LYS A CA 1
ATOM 777 C C . LYS A 1 94 ? -31.813 15.309 31.946 1.00 37.25 94 LYS A C 1
ATOM 779 O O . LYS A 1 94 ? -31.375 16.376 31.536 1.00 37.25 94 LYS A O 1
ATOM 784 N N . ALA A 1 95 ? -32.588 15.199 33.022 1.00 40.66 95 ALA A N 1
ATOM 785 C CA . ALA A 1 95 ? -32.410 16.028 34.205 1.00 40.66 95 ALA A CA 1
ATOM 786 C C . ALA A 1 95 ? -31.755 15.132 35.270 1.00 40.66 95 ALA A C 1
ATOM 788 O O . ALA A 1 95 ? -32.254 14.045 35.544 1.00 40.66 95 ALA A O 1
ATOM 789 N N . SER A 1 96 ? -30.647 15.611 35.835 1.00 30.17 96 SER A N 1
ATOM 790 C CA . SER A 1 96 ? -29.923 15.063 36.996 1.00 30.17 96 SER A CA 1
ATOM 791 C C . SER A 1 96 ? -28.773 14.070 36.742 1.00 30.17 96 SER A C 1
ATOM 793 O O . SER A 1 96 ? -28.950 12.878 36.529 1.00 30.17 96 SER A O 1
ATOM 795 N N . LYS A 1 97 ? -27.576 14.667 36.854 1.00 35.22 97 LYS A N 1
ATOM 796 C CA . LYS A 1 97 ? -26.347 14.240 37.553 1.00 35.22 97 LYS A CA 1
ATOM 797 C C . LYS A 1 97 ? -25.645 12.913 37.211 1.00 35.22 97 LYS A C 1
ATOM 799 O O . LYS A 1 97 ? -26.068 11.824 37.558 1.00 35.22 97 LYS A O 1
ATOM 804 N N . GLU A 1 98 ? -24.488 13.133 36.584 1.00 39.69 98 GLU A N 1
ATOM 805 C CA . GLU A 1 98 ? -23.123 12.752 36.988 1.00 39.69 98 GLU A CA 1
ATOM 806 C C . GLU A 1 98 ? -22.709 11.311 37.352 1.00 39.69 98 GLU A C 1
ATOM 808 O O . GLU A 1 98 ? -23.188 10.691 38.289 1.00 39.69 98 GLU A O 1
ATOM 813 N N . VAL A 1 99 ? -21.653 10.922 36.619 1.00 45.28 99 VAL A N 1
ATOM 814 C CA . VAL A 1 99 ? -20.541 9.997 36.897 1.00 45.28 99 VAL A CA 1
ATOM 815 C C . VAL A 1 99 ? -20.873 8.532 37.191 1.00 45.28 99 VAL A C 1
ATOM 817 O O . VAL A 1 99 ? -21.134 8.129 38.314 1.00 45.28 99 VAL A O 1
ATOM 820 N N . ALA A 1 100 ? -20.644 7.694 36.176 1.00 31.80 100 ALA A N 1
ATOM 821 C CA . ALA A 1 100 ? -20.100 6.358 36.383 1.00 31.80 100 ALA A CA 1
ATOM 822 C C . ALA A 1 100 ? -19.170 5.981 35.223 1.00 31.80 100 ALA A C 1
ATOM 824 O O . ALA A 1 100 ? -19.471 6.206 34.048 1.00 31.80 100 ALA A O 1
ATOM 825 N N . SER A 1 101 ? -18.025 5.422 35.599 1.00 42.91 101 SER A N 1
ATOM 826 C CA . SER A 1 101 ? -17.008 4.796 34.763 1.00 42.91 101 SER A CA 1
ATOM 827 C C . SER A 1 101 ? -17.588 4.003 33.594 1.00 42.91 101 SER A C 1
ATOM 829 O O . SER A 1 101 ? -18.376 3.085 33.809 1.00 42.91 101 SER A O 1
ATOM 831 N N . SER A 1 102 ? -17.157 4.289 32.368 1.00 36.38 102 SER A N 1
ATOM 832 C CA . SER A 1 102 ? -17.263 3.384 31.218 1.00 36.38 102 SER A CA 1
ATOM 833 C C . SER A 1 102 ? -16.444 3.964 30.074 1.00 36.38 102 SER A C 1
ATOM 835 O O . SER A 1 102 ? -16.509 5.165 29.813 1.00 36.38 102 SER A O 1
ATOM 837 N N . ARG A 1 103 ? -15.668 3.114 29.395 1.00 35.78 103 ARG A N 1
ATOM 838 C CA . ARG A 1 103 ? -14.955 3.455 28.155 1.00 35.78 103 ARG A CA 1
ATOM 839 C C . ARG A 1 103 ? -15.864 4.267 27.218 1.00 35.78 103 ARG A C 1
ATOM 841 O O . ARG A 1 103 ? -17.043 3.926 27.098 1.00 35.78 103 ARG A O 1
ATOM 848 N N . PRO A 1 104 ? -15.355 5.312 26.545 1.00 35.28 104 PRO A N 1
ATOM 849 C CA . PRO A 1 104 ? -16.165 6.057 25.592 1.00 35.28 104 PRO A CA 1
ATOM 850 C C . PRO A 1 104 ? -16.632 5.101 24.488 1.00 35.28 104 PRO A C 1
ATOM 852 O O . PRO A 1 104 ? -15.801 4.496 23.814 1.00 35.28 104 PRO A O 1
ATOM 855 N N . SER A 1 105 ? -17.952 4.943 24.318 1.00 48.12 105 SER A 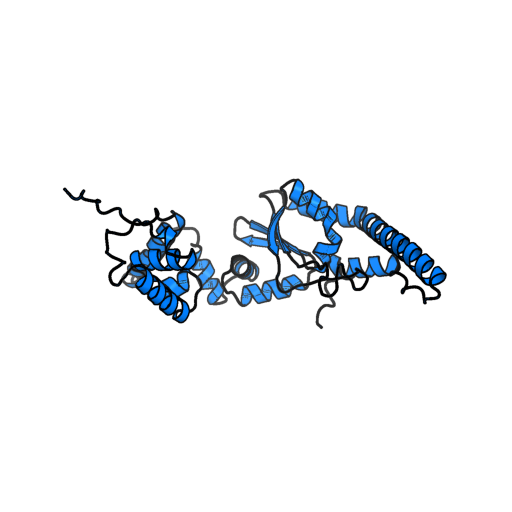N 1
ATOM 856 C CA . SER A 1 105 ? -18.480 4.122 23.222 1.00 48.12 105 SER A CA 1
ATOM 857 C C . SER A 1 105 ? -18.037 4.722 21.889 1.00 48.12 105 SER A C 1
ATOM 859 O O . SER A 1 105 ? -17.846 5.942 21.777 1.00 48.12 105 SER A O 1
ATOM 861 N N . GLU A 1 106 ? -17.872 3.869 20.884 1.00 40.88 106 GLU A N 1
ATOM 862 C CA . GLU A 1 106 ? -17.450 4.210 19.522 1.00 40.88 106 GLU A CA 1
ATOM 863 C C . GLU A 1 106 ? -18.298 5.361 18.929 1.00 40.88 106 GLU A C 1
ATOM 865 O O . GLU A 1 106 ? -17.781 6.251 18.250 1.00 40.88 106 GLU A O 1
ATOM 870 N N . TYR A 1 107 ? -19.571 5.464 19.334 1.00 40.50 107 TYR A N 1
ATOM 871 C CA . TYR A 1 107 ? -20.487 6.570 19.031 1.00 40.50 107 TYR A CA 1
ATOM 872 C C . TYR A 1 107 ? -20.031 7.942 19.566 1.00 40.50 107 TYR A C 1
ATOM 874 O O . TYR A 1 107 ? -20.185 8.967 18.896 1.00 40.50 107 TYR A O 1
ATOM 882 N N . THR A 1 108 ? -19.437 7.987 20.761 1.00 51.31 108 THR A N 1
ATOM 883 C CA . THR A 1 108 ? -18.894 9.217 21.370 1.00 51.31 108 THR A CA 1
ATOM 884 C C . THR A 1 108 ? -17.694 9.739 20.583 1.00 51.31 108 THR A C 1
ATOM 886 O O . THR A 1 108 ? -17.524 10.951 20.443 1.00 51.31 108 THR A O 1
ATOM 889 N N . LEU A 1 109 ? -16.886 8.829 20.032 1.00 41.78 109 LEU A N 1
ATOM 890 C CA . LEU A 1 109 ? -15.753 9.160 19.171 1.00 41.78 109 LEU A CA 1
ATOM 891 C C . LEU A 1 109 ? -16.239 9.643 17.800 1.00 41.78 109 LEU A C 1
ATOM 893 O O . LEU A 1 109 ? -15.818 10.707 17.358 1.00 41.78 109 LEU A O 1
ATOM 897 N N . VAL A 1 110 ? -17.196 8.951 17.175 1.00 40.09 110 VAL A N 1
ATOM 898 C CA . VAL A 1 110 ? -17.798 9.359 15.890 1.00 40.09 110 VAL A CA 1
ATOM 899 C C . VAL A 1 110 ? -18.468 10.733 15.982 1.00 40.09 110 VAL A C 1
ATOM 901 O O . VAL A 1 110 ? -18.292 11.570 15.098 1.00 40.09 110 VAL A O 1
ATOM 904 N N . ARG A 1 111 ? -19.184 11.021 17.074 1.00 45.12 111 ARG A N 1
ATOM 905 C CA . ARG A 1 111 ? -19.807 12.332 17.298 1.00 45.12 111 ARG A CA 1
ATOM 906 C C . ARG A 1 111 ? -18.767 13.442 17.483 1.00 45.12 111 ARG A C 1
ATOM 908 O O . ARG A 1 111 ? -18.854 14.462 16.804 1.00 45.12 111 ARG A O 1
ATOM 915 N N . LYS A 1 112 ? -17.727 13.207 18.293 1.00 40.09 112 LYS A N 1
ATOM 916 C CA . LYS A 1 112 ? -16.583 14.129 18.411 1.00 40.09 112 LYS A CA 1
ATOM 917 C C . LYS A 1 112 ? -15.853 14.321 17.073 1.00 40.09 112 LYS A C 1
ATOM 919 O O . LYS A 1 112 ? -15.290 15.386 16.842 1.00 40.09 112 LYS A O 1
ATOM 924 N N . ALA A 1 113 ? -15.859 13.325 16.182 1.00 36.50 113 ALA A N 1
ATOM 925 C CA . ALA A 1 113 ? -15.220 13.398 14.863 1.00 36.50 113 ALA A CA 1
ATOM 926 C C . ALA A 1 113 ? -15.936 14.354 13.919 1.00 36.50 113 ALA A C 1
ATOM 928 O O . ALA A 1 113 ? -15.294 15.069 13.150 1.00 36.50 113 ALA A O 1
ATOM 929 N N . ILE A 1 114 ? -17.266 14.321 13.981 1.00 40.53 114 ILE A N 1
ATOM 930 C CA . ILE A 1 114 ? -18.174 15.142 13.185 1.00 40.53 114 ILE A CA 1
ATOM 931 C C . ILE A 1 114 ? -18.179 16.579 13.717 1.00 40.53 114 ILE A C 1
ATOM 933 O O . ILE A 1 114 ? -18.154 17.521 12.933 1.00 40.53 114 ILE A O 1
ATOM 937 N N . GLU A 1 115 ? -18.124 16.746 15.039 1.00 47.81 115 GLU A N 1
ATOM 938 C CA . GLU A 1 115 ? -18.075 18.046 15.723 1.00 47.81 115 GLU A CA 1
ATOM 939 C C . GLU A 1 115 ? -16.659 18.673 15.733 1.00 47.81 115 GLU A C 1
ATOM 941 O O . GLU A 1 115 ? -16.469 19.758 16.267 1.00 47.81 115 GLU A O 1
ATOM 946 N N . GLY A 1 116 ? -15.643 18.013 15.152 1.00 45.53 116 GLY A N 1
ATOM 947 C CA . GLY A 1 116 ? -14.261 18.525 15.066 1.00 45.53 116 GLY A CA 1
ATOM 948 C C . GLY A 1 116 ? -13.433 18.420 16.358 1.00 45.53 116 GLY A C 1
ATOM 949 O O . GLY A 1 116 ? -12.252 18.783 16.372 1.00 45.53 116 GLY A O 1
ATOM 950 N N . ASN A 1 117 ? -14.017 17.846 17.408 1.00 53.59 117 ASN A N 1
ATOM 951 C CA . ASN A 1 117 ? -13.478 17.713 18.763 1.00 53.59 117 ASN A CA 1
ATOM 952 C C . ASN A 1 117 ? -12.617 16.454 18.991 1.00 53.59 117 ASN A C 1
ATOM 954 O O . ASN A 1 117 ? -12.254 16.150 20.125 1.00 53.59 117 ASN A O 1
ATOM 958 N N . LEU A 1 118 ? -12.284 15.700 17.939 1.00 51.56 118 LEU A N 1
ATOM 959 C CA . LEU A 1 118 ? -11.294 14.617 18.015 1.00 51.56 118 LEU A CA 1
ATOM 960 C C . LEU A 1 118 ? -9.870 15.121 17.804 1.00 51.56 118 LEU A C 1
ATOM 962 O O . LEU A 1 118 ? -9.644 16.057 17.037 1.00 51.56 118 LEU A O 1
ATOM 966 N N . ALA A 1 119 ? -8.890 14.432 18.389 1.00 52.75 119 ALA A N 1
ATOM 967 C CA . ALA A 1 119 ? -7.503 14.559 17.953 1.00 52.75 119 ALA A CA 1
ATOM 968 C C . ALA A 1 119 ? -7.374 14.158 16.467 1.00 52.75 119 ALA A C 1
ATOM 970 O O . ALA A 1 119 ? -8.123 13.308 15.978 1.00 52.75 119 ALA A O 1
ATOM 971 N N . GLY A 1 120 ? -6.433 14.763 15.733 1.00 50.94 120 GLY A N 1
ATOM 972 C CA . GLY A 1 120 ? -6.268 14.516 14.291 1.00 50.94 120 GLY A CA 1
ATOM 973 C C . GLY A 1 120 ? -6.073 13.033 13.940 1.00 50.94 120 GLY A C 1
ATOM 974 O O . GLY A 1 120 ? -6.682 12.538 12.992 1.00 50.94 120 GLY A O 1
ATOM 975 N N . SER A 1 121 ? -5.338 12.297 14.779 1.00 46.44 121 SER A N 1
ATOM 976 C CA . SER A 1 121 ? -5.147 10.846 14.669 1.00 46.44 121 SER A CA 1
ATOM 977 C C . SER A 1 121 ? -6.454 10.058 14.806 1.00 46.44 121 SER A C 1
ATOM 979 O O . SER A 1 121 ? -6.736 9.190 13.989 1.00 46.44 121 SER A O 1
ATOM 981 N N . GLN A 1 122 ? -7.307 10.392 15.777 1.00 47.28 122 GLN A N 1
ATOM 982 C CA . GLN A 1 122 ? -8.588 9.709 16.000 1.00 47.28 122 GLN A CA 1
ATOM 983 C C . GLN A 1 122 ? -9.581 9.954 14.860 1.00 47.28 122 GLN A C 1
ATOM 985 O O . GLN A 1 122 ? -10.300 9.055 14.424 1.00 47.28 122 GLN A O 1
ATOM 990 N N . ALA A 1 123 ? -9.585 11.178 14.338 1.00 53.44 123 ALA A N 1
ATOM 991 C CA . ALA A 1 123 ? -10.375 11.544 13.178 1.00 53.44 123 ALA A CA 1
ATOM 992 C C . ALA A 1 123 ? -9.920 10.771 11.918 1.00 53.44 123 ALA A C 1
ATOM 994 O O . ALA A 1 123 ? -10.755 10.371 11.103 1.00 53.44 123 ALA A O 1
ATOM 995 N N . ALA A 1 124 ? -8.611 10.522 11.774 1.00 50.78 124 ALA A N 1
ATOM 996 C CA . ALA A 1 124 ? -8.031 9.761 10.667 1.00 50.78 124 ALA A CA 1
ATOM 997 C C . ALA A 1 124 ? -8.416 8.277 10.694 1.00 50.78 124 ALA A C 1
ATOM 999 O O . ALA A 1 124 ? -8.720 7.716 9.646 1.00 50.78 124 ALA A O 1
ATOM 1000 N N . ILE A 1 125 ? -8.489 7.655 11.874 1.00 49.81 125 ILE A N 1
ATOM 1001 C CA . ILE A 1 125 ? -8.983 6.274 12.027 1.00 49.81 125 ILE A CA 1
ATOM 1002 C C . ILE A 1 125 ? -10.389 6.147 11.474 1.00 49.81 125 ILE A C 1
ATOM 1004 O O . ILE A 1 125 ? -10.655 5.278 10.655 1.00 49.81 125 ILE A O 1
ATOM 1008 N N . LEU A 1 126 ? -11.284 7.034 11.907 1.00 52.38 126 LEU A N 1
ATOM 1009 C CA . LEU A 1 126 ? -12.675 7.000 11.482 1.00 52.38 126 LEU A CA 1
ATOM 1010 C C . LEU A 1 126 ? -12.787 7.182 9.972 1.00 52.38 126 LEU A C 1
ATOM 1012 O O . LEU A 1 126 ? -13.530 6.447 9.332 1.00 52.38 126 LEU A O 1
ATOM 1016 N N . TYR A 1 127 ? -11.977 8.074 9.400 1.00 53.41 127 TYR A N 1
ATOM 1017 C CA . TYR A 1 127 ? -11.866 8.207 7.952 1.00 53.41 127 TYR A CA 1
ATOM 1018 C C . TYR A 1 127 ? -11.405 6.911 7.262 1.00 53.41 127 TYR A C 1
ATOM 1020 O O . TYR A 1 127 ? -12.023 6.491 6.285 1.00 53.41 127 TYR A O 1
ATOM 1028 N N . LEU A 1 128 ? -10.364 6.248 7.776 1.00 48.00 128 LEU A N 1
ATOM 1029 C CA . LEU A 1 128 ? -9.839 4.987 7.227 1.00 48.00 128 LEU A CA 1
ATOM 1030 C C . LEU A 1 128 ? -10.792 3.795 7.414 1.00 48.00 128 LEU A C 1
ATOM 1032 O O . LEU A 1 128 ? -10.797 2.881 6.597 1.00 48.00 128 LEU A O 1
ATOM 1036 N N . LEU A 1 129 ? -11.630 3.817 8.450 1.00 51.12 129 LEU A N 1
ATOM 1037 C CA . LEU A 1 129 ? -12.690 2.831 8.683 1.00 51.12 129 LEU A CA 1
ATOM 1038 C C . LEU A 1 129 ? -13.959 3.103 7.850 1.00 51.12 129 LEU A C 1
ATOM 1040 O O . LEU A 1 129 ? -14.920 2.342 7.928 1.00 51.12 129 LEU A O 1
ATOM 1044 N N . GLY A 1 130 ? -13.970 4.156 7.023 1.00 47.53 130 GLY A N 1
ATOM 1045 C CA . GLY A 1 130 ? -15.072 4.471 6.106 1.00 47.53 130 GLY A CA 1
ATOM 1046 C C . GLY A 1 130 ? -16.105 5.467 6.643 1.00 47.53 130 GLY A C 1
ATOM 1047 O O . GLY A 1 130 ? -17.127 5.695 5.990 1.00 47.53 130 GLY A O 1
ATOM 1048 N N . HIS A 1 131 ? -15.850 6.096 7.793 1.00 53.09 131 HIS A N 1
ATOM 1049 C CA . HIS A 1 131 ? -16.692 7.156 8.344 1.00 53.09 131 HIS A CA 1
ATOM 1050 C C . HIS A 1 131 ? -16.244 8.547 7.863 1.00 53.09 131 HIS A C 1
ATOM 1052 O O . HIS A 1 131 ? -15.055 8.860 7.845 1.00 53.09 131 HIS A O 1
ATOM 1058 N N . PRO A 1 132 ? -17.172 9.446 7.501 1.00 52.69 132 PRO A N 1
ATOM 1059 C CA . PRO A 1 132 ? -16.813 10.784 7.044 1.00 52.69 132 PRO A CA 1
ATOM 1060 C C . PRO A 1 132 ? -16.187 11.622 8.174 1.00 52.69 132 PRO A C 1
ATOM 1062 O O . PRO A 1 132 ? -16.837 11.925 9.171 1.00 52.69 132 PRO A O 1
ATOM 1065 N N . SER A 1 133 ? -14.930 12.048 7.996 1.00 59.22 133 SER A N 1
ATOM 1066 C CA . SER A 1 133 ? -14.254 13.005 8.883 1.00 59.22 133 SER A CA 1
ATOM 1067 C C . SER A 1 133 ? -13.369 13.974 8.097 1.00 59.22 133 SER A C 1
ATOM 1069 O O . SER A 1 133 ? -12.374 13.577 7.492 1.00 59.22 133 SER A O 1
ATOM 1071 N N . LEU A 1 134 ? -13.704 15.269 8.127 1.00 59.59 134 LEU A N 1
ATOM 1072 C CA . LEU A 1 134 ? -12.915 16.336 7.493 1.00 59.59 134 LEU A CA 1
ATOM 1073 C C . LEU A 1 134 ? -11.559 16.532 8.177 1.00 59.59 134 LEU A C 1
ATOM 1075 O O . LEU A 1 134 ? -10.546 16.660 7.496 1.00 59.59 134 LEU A O 1
ATOM 1079 N N . LYS A 1 135 ? -11.531 16.500 9.514 1.00 59.00 135 LYS A N 1
ATOM 1080 C CA . LYS A 1 135 ? -10.297 16.580 10.308 1.00 59.00 135 LYS A CA 1
ATOM 1081 C C . LYS A 1 135 ? -9.416 15.352 10.092 1.00 59.00 135 LYS A C 1
ATOM 1083 O O . LYS A 1 135 ? -8.212 15.500 9.960 1.00 59.00 135 LYS A O 1
ATOM 1088 N N . GLY A 1 136 ? -10.015 14.167 9.959 1.00 55.53 136 GLY A N 1
ATOM 1089 C CA . GLY A 1 136 ? -9.302 12.935 9.627 1.00 55.53 136 GLY A CA 1
ATOM 1090 C C . GLY A 1 136 ? -8.728 12.940 8.222 1.00 55.53 136 GLY A C 1
ATOM 1091 O O . GLY A 1 136 ? -7.567 12.605 8.029 1.00 55.53 136 GLY A O 1
ATOM 1092 N N . ARG A 1 137 ? -9.511 13.404 7.244 1.00 61.75 137 ARG A N 1
ATOM 1093 C CA . ARG A 1 137 ? -9.052 13.600 5.867 1.00 61.75 137 ARG A CA 1
ATOM 1094 C C . ARG A 1 137 ? -7.916 14.621 5.783 1.00 61.75 137 ARG A C 1
ATOM 1096 O O . ARG A 1 137 ? -6.958 14.363 5.065 1.00 61.75 137 ARG A O 1
ATOM 1103 N N . LYS A 1 138 ? -8.008 15.747 6.505 1.00 61.59 138 LYS A N 1
ATOM 1104 C CA . LYS A 1 138 ? -6.938 16.757 6.595 1.00 61.59 138 LYS A CA 1
ATOM 1105 C C . LYS A 1 138 ? -5.701 16.205 7.291 1.00 61.59 138 LYS A C 1
ATOM 1107 O O . LYS A 1 138 ? -4.628 16.309 6.730 1.00 61.59 138 LYS A O 1
ATOM 1112 N N . PHE A 1 139 ? -5.858 15.515 8.417 1.00 60.44 139 PHE A N 1
ATOM 1113 C CA . PHE A 1 139 ? -4.747 14.881 9.123 1.00 60.44 139 PHE A CA 1
ATOM 1114 C C . PHE A 1 139 ? -4.067 13.797 8.284 1.00 60.44 139 PHE A C 1
ATOM 1116 O O . PHE A 1 139 ? -2.851 13.689 8.295 1.00 60.44 139 PHE A O 1
ATOM 1123 N N . ILE A 1 140 ? -4.823 13.003 7.520 1.00 54.97 140 ILE A N 1
ATOM 1124 C CA . ILE A 1 140 ? -4.253 12.057 6.554 1.00 54.97 140 ILE A CA 1
ATOM 1125 C C . ILE A 1 140 ? -3.570 12.816 5.424 1.00 54.97 140 ILE A C 1
ATOM 1127 O O . ILE A 1 140 ? -2.495 12.412 5.016 1.00 54.97 140 ILE A O 1
ATOM 1131 N N . ALA A 1 141 ? -4.142 13.915 4.930 1.00 57.41 141 ALA A N 1
ATOM 1132 C CA . ALA A 1 141 ? -3.506 14.756 3.920 1.00 57.41 141 ALA A CA 1
ATOM 1133 C C . ALA A 1 141 ? -2.219 15.442 4.413 1.00 57.41 141 ALA A C 1
ATOM 1135 O O . ALA A 1 141 ? -1.282 15.593 3.641 1.00 57.41 141 ALA A O 1
ATOM 1136 N N . GLU A 1 142 ? -2.145 15.792 5.692 1.00 51.53 142 GLU A N 1
ATOM 1137 C CA . GLU A 1 142 ? -0.948 16.304 6.360 1.00 51.53 142 GLU A CA 1
ATOM 1138 C C . GLU A 1 142 ? 0.044 15.166 6.639 1.00 51.53 142 GLU A C 1
ATOM 1140 O O . GLU A 1 142 ? 1.231 15.303 6.389 1.00 51.53 142 GLU A O 1
ATOM 1145 N N . ALA A 1 143 ? -0.419 13.982 7.046 1.00 47.66 143 ALA A N 1
ATOM 1146 C CA . ALA A 1 143 ? 0.424 12.793 7.167 1.00 47.66 143 ALA A CA 1
ATOM 1147 C C . ALA A 1 143 ? 0.944 12.299 5.803 1.00 47.66 143 ALA A C 1
ATOM 1149 O O . ALA A 1 143 ? 2.011 11.696 5.749 1.00 47.66 143 ALA A O 1
ATOM 1150 N N . ARG A 1 144 ? 0.235 12.583 4.698 1.00 48.72 144 ARG A N 1
ATOM 1151 C CA . ARG A 1 144 ? 0.681 12.320 3.318 1.00 48.72 144 ARG A CA 1
ATOM 1152 C C . ARG A 1 144 ? 1.915 13.134 2.934 1.00 48.72 144 ARG A C 1
ATOM 1154 O O . ARG A 1 144 ? 2.608 12.702 2.019 1.00 48.72 144 ARG A O 1
ATOM 1161 N N . SER A 1 145 ? 2.219 14.247 3.615 1.00 45.28 145 SER A N 1
ATOM 1162 C CA . SER A 1 145 ? 3.485 14.966 3.406 1.00 45.28 145 SER A CA 1
ATOM 1163 C C . SER A 1 145 ? 4.689 14.236 4.017 1.00 45.28 145 SER A C 1
ATOM 1165 O O . SER A 1 145 ? 5.820 14.662 3.833 1.00 45.28 145 SER A O 1
ATOM 1167 N N . LEU A 1 146 ? 4.469 13.122 4.726 1.00 50.16 146 LEU A N 1
ATOM 1168 C CA . LEU A 1 146 ? 5.506 12.285 5.324 1.00 50.16 146 LEU A CA 1
ATOM 1169 C C . LEU A 1 146 ? 5.393 10.862 4.757 1.00 50.16 146 LEU A C 1
ATOM 1171 O O . LEU A 1 146 ? 4.850 9.960 5.387 1.00 50.16 146 LEU A O 1
ATOM 1175 N N . GLN A 1 147 ? 5.859 10.725 3.513 1.00 58.31 147 GLN A N 1
ATOM 1176 C CA . GLN A 1 147 ? 6.349 9.539 2.786 1.00 58.31 147 GLN A CA 1
ATOM 1177 C C . GLN A 1 147 ? 5.968 8.140 3.302 1.00 58.31 147 GLN A C 1
ATOM 1179 O O . GLN A 1 147 ? 5.289 7.393 2.584 1.00 58.31 147 GLN A O 1
ATOM 1184 N N . TRP A 1 148 ? 6.380 7.791 4.522 1.00 63.47 148 TRP A N 1
ATOM 1185 C CA . TRP A 1 148 ? 5.824 6.695 5.306 1.00 63.47 148 TRP A CA 1
ATOM 1186 C C . TRP A 1 148 ? 5.806 7.060 6.795 1.00 63.47 148 TRP A C 1
ATOM 1188 O O . TRP A 1 148 ? 6.767 7.618 7.323 1.00 63.47 148 TRP A O 1
ATOM 1198 N N . LYS A 1 149 ? 4.706 6.757 7.493 1.00 63.75 149 LYS A N 1
ATOM 1199 C CA . LYS A 1 149 ? 4.542 7.110 8.911 1.00 63.75 149 LYS A CA 1
ATOM 1200 C C . LYS A 1 149 ? 3.789 6.029 9.674 1.00 63.75 149 LYS A C 1
ATOM 1202 O O . LYS A 1 149 ? 2.773 5.508 9.206 1.00 63.75 149 LYS A O 1
ATOM 1207 N N . LEU A 1 150 ? 4.272 5.733 10.879 1.00 55.34 150 LEU A N 1
ATOM 1208 C CA . LEU A 1 150 ? 3.515 4.986 11.877 1.00 55.34 150 LEU A CA 1
ATOM 1209 C C . LEU A 1 150 ? 2.435 5.900 12.448 1.00 55.34 150 LEU A C 1
ATOM 1211 O O . LEU A 1 150 ? 2.721 6.912 13.089 1.00 55.34 150 LEU A O 1
ATOM 1215 N N . ILE A 1 151 ? 1.185 5.550 12.185 1.00 56.59 151 ILE A N 1
ATOM 1216 C CA . ILE A 1 151 ? 0.013 6.243 12.694 1.00 56.59 151 ILE A CA 1
ATOM 1217 C C . ILE A 1 151 ? -0.599 5.356 13.772 1.00 56.59 151 ILE A C 1
ATOM 1219 O O . ILE A 1 151 ? -0.968 4.208 13.520 1.00 56.59 151 ILE A O 1
ATOM 1223 N N . GLN A 1 152 ? -0.722 5.893 14.984 1.00 55.38 152 GLN A N 1
ATOM 1224 C CA . GLN A 1 152 ? -1.499 5.240 16.030 1.00 55.38 152 GLN A CA 1
ATOM 1225 C C . GLN A 1 152 ? -2.989 5.410 15.739 1.00 55.38 152 GLN A C 1
ATOM 1227 O O . GLN A 1 152 ? -3.520 6.523 15.692 1.00 55.38 152 GLN A O 1
ATOM 1232 N N . LEU A 1 153 ? -3.647 4.277 15.533 1.00 51.84 153 LEU A N 1
ATOM 1233 C CA . LEU A 1 153 ? -5.075 4.128 15.354 1.00 51.84 153 LEU A CA 1
ATOM 1234 C C . LEU A 1 153 ? -5.744 3.663 16.668 1.00 51.84 153 LEU A C 1
ATOM 1236 O O . LEU A 1 153 ? -6.090 2.493 16.827 1.00 51.84 153 LEU A O 1
ATOM 1240 N N . GLY A 1 154 ? -5.987 4.595 17.594 1.00 43.91 154 GLY A N 1
ATOM 1241 C CA . GLY A 1 154 ? -6.856 4.383 18.763 1.00 43.91 154 GLY A CA 1
ATOM 1242 C C . GLY A 1 154 ? -6.224 3.489 19.832 1.00 43.91 154 GLY A C 1
ATOM 1243 O O . GLY A 1 154 ? -5.029 3.218 19.782 1.00 43.91 154 GLY A O 1
ATOM 1244 N N . ASP A 1 155 ? -7.026 3.013 20.789 1.00 39.22 155 ASP A N 1
ATOM 1245 C CA . ASP A 1 155 ? -6.534 2.344 22.009 1.00 39.22 155 ASP A CA 1
ATOM 1246 C C . ASP A 1 155 ? -5.829 0.987 21.771 1.00 39.22 155 ASP A C 1
ATOM 1248 O O . ASP A 1 155 ? -5.264 0.423 22.706 1.00 39.22 155 ASP A O 1
ATOM 1252 N N . LYS A 1 156 ? -5.873 0.418 20.551 1.00 47.94 156 LYS A N 1
ATOM 1253 C CA . LYS A 1 156 ? -5.314 -0.920 20.240 1.00 47.94 156 LYS A CA 1
ATOM 1254 C C . LYS A 1 156 ? -4.709 -1.100 18.836 1.00 47.94 156 LYS A C 1
ATOM 1256 O O . LYS A 1 156 ? -4.392 -2.231 18.466 1.00 47.94 156 LYS A O 1
ATOM 1261 N N . GLY A 1 157 ? -4.614 -0.063 18.005 1.00 56.88 157 GLY A N 1
ATOM 1262 C CA . GLY A 1 157 ? -4.252 -0.228 16.593 1.00 56.88 157 GLY A CA 1
ATOM 1263 C C . GLY A 1 157 ? -3.021 0.570 16.208 1.00 56.88 157 GLY A C 1
ATOM 1264 O O . GLY A 1 157 ? -3.026 1.786 16.296 1.00 56.88 157 GLY A O 1
ATOM 1265 N N . GLU A 1 158 ? -1.983 -0.082 15.707 1.00 72.75 158 GLU A N 1
ATOM 1266 C CA . GLU A 1 158 ? -0.877 0.595 15.030 1.00 72.75 158 GLU A CA 1
ATOM 1267 C C . GLU A 1 158 ? -1.019 0.346 13.535 1.00 72.75 158 GLU A C 1
ATOM 1269 O O . GLU A 1 158 ? -1.245 -0.788 13.098 1.00 72.75 158 GLU A O 1
ATOM 1274 N N . ALA A 1 159 ? -0.943 1.414 12.745 1.00 77.69 159 ALA A N 1
ATOM 1275 C CA . ALA A 1 159 ? -0.983 1.315 11.301 1.00 77.69 159 ALA A CA 1
ATOM 1276 C C . ALA A 1 159 ? 0.223 1.980 10.659 1.00 77.69 159 ALA A C 1
ATOM 1278 O O . ALA A 1 159 ? 0.672 3.050 11.060 1.00 77.69 159 ALA A O 1
ATOM 1279 N N . LEU A 1 160 ? 0.711 1.341 9.607 1.00 81.06 160 LEU A N 1
ATOM 1280 C CA . LEU A 1 160 ? 1.724 1.875 8.722 1.00 81.06 160 LEU A CA 1
ATOM 1281 C C . LEU A 1 160 ? 1.021 2.481 7.507 1.00 81.06 160 LEU A C 1
ATOM 1283 O O . LEU A 1 160 ? 0.422 1.758 6.705 1.00 81.06 160 LEU A O 1
ATOM 1287 N N . ALA A 1 161 ? 1.081 3.803 7.381 1.00 80.38 161 ALA A N 1
ATOM 1288 C CA . ALA A 1 161 ? 0.616 4.513 6.198 1.00 80.38 161 ALA A CA 1
ATOM 1289 C C . ALA A 1 161 ? 1.789 4.730 5.241 1.00 80.38 161 ALA A C 1
ATOM 1291 O O . ALA A 1 161 ? 2.817 5.279 5.639 1.00 80.38 161 ALA A O 1
ATOM 1292 N N . LEU A 1 162 ? 1.624 4.309 3.987 1.00 80.31 162 LEU A N 1
ATOM 1293 C CA . LEU A 1 162 ? 2.621 4.451 2.930 1.00 80.31 162 LEU A CA 1
ATOM 1294 C C . LEU A 1 162 ? 2.048 5.244 1.761 1.00 80.31 162 LEU A C 1
ATOM 1296 O O . LEU A 1 162 ? 0.982 4.906 1.228 1.00 80.31 162 LEU A O 1
ATOM 1300 N N . SER A 1 163 ? 2.804 6.243 1.309 1.00 80.88 163 SER A N 1
ATOM 1301 C CA . SER A 1 163 ? 2.570 6.868 0.010 1.00 80.88 163 SER A CA 1
ATOM 1302 C C . SER A 1 163 ? 2.743 5.851 -1.128 1.00 80.88 163 SER A C 1
ATOM 1304 O O . SER A 1 163 ? 3.329 4.776 -0.966 1.00 80.88 163 SER A O 1
ATOM 1306 N N . ALA A 1 164 ? 2.222 6.184 -2.307 1.00 84.44 164 ALA A N 1
ATOM 1307 C CA . ALA A 1 164 ? 2.339 5.328 -3.480 1.00 84.44 164 ALA A CA 1
ATOM 1308 C C . ALA A 1 164 ? 3.805 5.081 -3.897 1.00 84.44 164 ALA A C 1
ATOM 1310 O O . ALA A 1 164 ? 4.154 3.951 -4.246 1.00 84.44 164 ALA A O 1
ATOM 1311 N N . GLY A 1 165 ? 4.653 6.113 -3.807 1.00 84.69 165 GLY A N 1
ATOM 1312 C CA . GLY A 1 165 ? 6.091 6.026 -4.068 1.00 84.69 165 GLY A CA 1
ATOM 1313 C C . GLY A 1 165 ? 6.822 5.197 -3.020 1.00 84.69 165 GLY A C 1
ATOM 1314 O O . GLY A 1 165 ? 7.492 4.227 -3.368 1.00 84.69 165 GLY A O 1
ATOM 1315 N N . ALA A 1 166 ? 6.599 5.480 -1.732 1.00 85.38 166 ALA A N 1
ATOM 1316 C CA . ALA A 1 166 ? 7.208 4.704 -0.651 1.00 85.38 166 ALA A CA 1
ATOM 1317 C C . ALA A 1 166 ? 6.844 3.217 -0.746 1.00 85.38 166 ALA A C 1
ATOM 1319 O O . ALA A 1 166 ? 7.705 2.354 -0.608 1.00 85.38 166 ALA A O 1
ATOM 1320 N N . ARG A 1 167 ? 5.583 2.893 -1.061 1.00 87.69 167 ARG A N 1
ATOM 1321 C CA . ARG A 1 167 ? 5.144 1.503 -1.242 1.00 87.69 167 ARG A CA 1
ATOM 1322 C C . ARG A 1 167 ? 5.819 0.818 -2.435 1.00 87.69 167 ARG A C 1
ATOM 1324 O O . ARG A 1 167 ? 6.027 -0.390 -2.382 1.00 87.69 167 ARG A O 1
ATOM 1331 N N . PHE A 1 168 ? 6.121 1.550 -3.508 1.00 89.12 168 PHE A N 1
ATOM 1332 C CA . PHE A 1 168 ? 6.855 0.996 -4.645 1.00 89.12 168 PHE A CA 1
ATOM 1333 C C . PHE A 1 168 ? 8.286 0.638 -4.239 1.00 89.12 168 PHE A C 1
ATOM 1335 O O . PHE A 1 168 ? 8.704 -0.499 -4.445 1.00 89.12 168 PHE A O 1
ATOM 1342 N N . TRP A 1 169 ? 8.996 1.574 -3.607 1.00 88.44 169 TRP A N 1
ATOM 1343 C CA . TRP A 1 169 ? 10.400 1.391 -3.241 1.00 88.44 169 TRP A CA 1
ATOM 1344 C C . TRP A 1 169 ? 10.604 0.417 -2.075 1.00 88.44 169 TRP A C 1
ATOM 1346 O O . TRP A 1 169 ? 11.557 -0.353 -2.089 1.00 88.44 169 TRP A O 1
ATOM 1356 N N . LEU A 1 170 ? 9.675 0.366 -1.117 1.00 90.31 170 LEU A N 1
ATOM 1357 C CA . LEU A 1 170 ? 9.701 -0.583 0.004 1.00 90.31 170 LEU A CA 1
ATOM 1358 C C . LEU A 1 170 ? 9.115 -1.954 -0.341 1.00 90.31 170 LEU A C 1
ATOM 1360 O O . LEU A 1 170 ? 9.011 -2.802 0.543 1.00 90.31 170 LEU A O 1
ATOM 1364 N N . LYS A 1 171 ? 8.695 -2.194 -1.588 1.00 90.94 171 LYS A N 1
ATOM 1365 C CA . LYS A 1 171 ? 7.942 -3.399 -1.951 1.00 90.94 171 LYS A CA 1
ATOM 1366 C C . LYS A 1 171 ? 8.559 -4.704 -1.402 1.00 90.94 171 LYS A C 1
ATOM 1368 O O . LYS A 1 171 ? 7.802 -5.437 -0.769 1.00 90.94 171 LYS A O 1
ATOM 1373 N N . PRO A 1 172 ? 9.870 -4.984 -1.555 1.00 92.62 172 PRO A N 1
ATOM 1374 C CA . PRO A 1 172 ? 10.457 -6.219 -1.028 1.00 92.62 172 PRO A CA 1
ATOM 1375 C C . PRO A 1 172 ? 10.353 -6.322 0.498 1.00 92.62 172 PRO A C 1
ATOM 1377 O O . PRO A 1 172 ? 9.974 -7.363 1.022 1.00 92.62 172 PRO A O 1
ATOM 1380 N N . ALA A 1 173 ? 10.621 -5.224 1.212 1.00 90.75 173 ALA A N 1
ATOM 1381 C CA . ALA A 1 173 ? 10.515 -5.176 2.669 1.00 90.75 173 ALA A CA 1
ATOM 1382 C C . ALA A 1 173 ? 9.079 -5.444 3.142 1.00 90.75 173 ALA A C 1
ATOM 1384 O O . ALA A 1 173 ? 8.850 -6.171 4.108 1.00 90.75 173 ALA A O 1
ATOM 1385 N N . LEU A 1 174 ? 8.096 -4.870 2.443 1.00 90.88 174 LEU A N 1
ATOM 1386 C CA . LEU A 1 174 ? 6.683 -5.062 2.755 1.00 90.88 174 LEU A CA 1
ATOM 1387 C C . LEU A 1 174 ? 6.221 -6.488 2.466 1.00 90.88 174 LEU A C 1
ATOM 1389 O O . LEU A 1 174 ? 5.446 -7.020 3.253 1.00 90.88 174 LEU A O 1
ATOM 1393 N N . GLU A 1 175 ? 6.680 -7.100 1.371 1.00 92.25 175 GLU A N 1
ATOM 1394 C CA . GLU A 1 175 ? 6.390 -8.504 1.053 1.00 92.25 175 GLU A CA 1
ATOM 1395 C C . GLU A 1 175 ? 6.874 -9.410 2.188 1.00 92.25 175 GLU A C 1
ATOM 1397 O O . GLU A 1 175 ? 6.066 -10.147 2.750 1.00 92.25 175 GLU A O 1
ATOM 1402 N N . THR A 1 176 ? 8.116 -9.231 2.651 1.00 92.50 176 THR A N 1
ATOM 1403 C CA . THR A 1 176 ? 8.653 -9.971 3.802 1.00 92.50 176 THR A CA 1
ATOM 1404 C C . THR A 1 176 ? 7.812 -9.779 5.068 1.00 92.50 176 THR A C 1
ATOM 1406 O O . THR A 1 176 ? 7.494 -10.745 5.760 1.00 92.50 176 THR A O 1
ATOM 1409 N N . LEU A 1 177 ? 7.413 -8.548 5.396 1.00 91.38 177 LEU A N 1
ATOM 1410 C CA . LEU A 1 177 ? 6.607 -8.285 6.594 1.00 91.38 177 LEU A CA 1
ATOM 1411 C C . LEU A 1 177 ? 5.172 -8.835 6.492 1.00 91.38 177 LEU A C 1
ATOM 1413 O O . LEU A 1 177 ? 4.588 -9.222 7.506 1.00 91.38 177 LEU A O 1
ATOM 1417 N N . VAL A 1 178 ? 4.592 -8.864 5.291 1.00 92.12 178 VAL A N 1
ATOM 1418 C CA . VAL A 1 178 ? 3.257 -9.428 5.038 1.00 92.12 178 VAL A CA 1
ATOM 1419 C C . VAL A 1 178 ? 3.292 -10.955 5.084 1.00 92.12 178 VAL A C 1
ATOM 1421 O O . VAL A 1 178 ? 2.438 -11.559 5.733 1.00 92.12 178 VAL A O 1
ATOM 1424 N N . GLU A 1 179 ? 4.287 -11.580 4.455 1.00 93.31 179 GLU A N 1
ATOM 1425 C CA . GLU A 1 179 ? 4.492 -13.035 4.468 1.00 93.31 179 GLU A CA 1
ATOM 1426 C C . GLU A 1 179 ? 4.655 -13.561 5.899 1.00 93.31 179 GLU A C 1
ATOM 1428 O O . GLU A 1 179 ? 4.021 -14.546 6.280 1.00 93.31 179 GLU A O 1
ATOM 1433 N N . ASN A 1 180 ? 5.402 -12.829 6.729 1.00 91.38 180 ASN A N 1
ATOM 1434 C CA . ASN A 1 180 ? 5.610 -13.155 8.139 1.00 91.38 180 ASN A CA 1
ATOM 1435 C C . ASN A 1 180 ? 4.474 -12.684 9.070 1.00 91.38 180 ASN A C 1
ATOM 1437 O O . ASN A 1 180 ? 4.601 -12.750 10.289 1.00 91.38 180 ASN A O 1
ATOM 1441 N N . ARG A 1 181 ? 3.342 -12.222 8.518 1.00 89.44 181 ARG A N 1
ATOM 1442 C CA . ARG A 1 181 ? 2.136 -11.798 9.259 1.00 89.44 181 ARG A CA 1
ATOM 1443 C C . ARG A 1 181 ? 2.341 -10.628 10.236 1.00 89.44 181 ARG A C 1
ATOM 1445 O O . ARG A 1 181 ? 1.470 -10.383 11.070 1.00 89.44 181 ARG A O 1
ATOM 1452 N N . TYR A 1 182 ? 3.423 -9.861 10.101 1.00 87.31 182 TYR A N 1
ATOM 1453 C CA . TYR A 1 182 ? 3.632 -8.619 10.856 1.00 87.31 182 TYR A CA 1
ATOM 1454 C C . TYR A 1 182 ? 2.776 -7.470 10.322 1.00 87.31 182 TYR A C 1
ATOM 1456 O O . TYR A 1 182 ? 2.370 -6.588 11.081 1.00 87.31 182 TYR A O 1
ATOM 1464 N N . LEU A 1 183 ? 2.470 -7.492 9.021 1.00 88.44 183 LEU A N 1
ATOM 1465 C CA . LEU A 1 183 ? 1.599 -6.525 8.362 1.00 88.44 183 LEU A CA 1
ATOM 1466 C C . LEU A 1 183 ? 0.380 -7.199 7.731 1.00 88.44 183 LEU A C 1
ATOM 1468 O O . LEU A 1 183 ? 0.486 -8.210 7.041 1.00 88.44 183 LEU A O 1
ATOM 1472 N N . LYS A 1 184 ? -0.786 -6.569 7.883 1.00 87.38 184 LYS A N 1
ATOM 1473 C CA . LYS A 1 184 ? -2.009 -6.910 7.148 1.00 87.38 184 LYS A CA 1
ATOM 1474 C C . LYS A 1 184 ? -2.497 -5.696 6.372 1.00 87.38 184 LYS A C 1
ATOM 1476 O O . LYS A 1 184 ? -2.776 -4.660 6.970 1.00 87.38 184 LYS A O 1
ATOM 1481 N N . LEU A 1 185 ? -2.632 -5.813 5.051 1.00 85.88 185 LEU A N 1
ATOM 1482 C CA . LEU A 1 185 ? -3.189 -4.738 4.228 1.00 85.88 185 LEU A CA 1
ATOM 1483 C C . LEU A 1 185 ? -4.625 -4.428 4.682 1.00 85.88 185 LEU A C 1
ATOM 1485 O O . LEU A 1 185 ? -5.481 -5.311 4.675 1.00 85.88 185 LEU A O 1
ATOM 1489 N N . LEU A 1 186 ? -4.875 -3.179 5.074 1.00 80.38 186 LEU A N 1
ATOM 1490 C CA . LEU A 1 186 ? -6.208 -2.689 5.420 1.00 80.38 186 LEU A CA 1
ATOM 1491 C C . LEU A 1 186 ? -6.911 -2.150 4.181 1.00 80.38 186 LEU A C 1
ATOM 1493 O O . LEU A 1 186 ? -8.003 -2.588 3.834 1.00 80.38 186 LEU A O 1
ATOM 1497 N N . GLN A 1 187 ? -6.270 -1.191 3.515 1.00 79.31 187 GLN A N 1
ATOM 1498 C CA . GLN A 1 187 ? -6.878 -0.472 2.407 1.00 79.31 187 GLN A CA 1
ATOM 1499 C C . GLN A 1 187 ? -5.812 0.058 1.452 1.00 79.31 187 GLN A C 1
ATOM 1501 O O . GLN A 1 187 ? -4.774 0.571 1.875 1.00 79.31 187 GLN A O 1
ATOM 1506 N N . SER A 1 188 ? -6.088 -0.031 0.150 1.00 78.81 188 SER A N 1
ATOM 1507 C CA . SER A 1 188 ? -5.348 0.715 -0.867 1.00 78.81 188 SER A CA 1
ATOM 1508 C C . SER A 1 188 ? -5.909 2.126 -0.991 1.00 78.81 188 SER A C 1
ATOM 1510 O O . SER A 1 188 ? -7.118 2.295 -1.160 1.00 78.81 188 SER A O 1
ATOM 1512 N N . ASP A 1 189 ? -5.039 3.125 -0.986 1.00 72.44 189 ASP A N 1
ATOM 1513 C CA . ASP A 1 189 ? -5.415 4.502 -1.260 1.00 72.44 189 ASP A CA 1
ATOM 1514 C C . ASP A 1 189 ? -5.813 4.650 -2.736 1.00 72.44 189 ASP A C 1
ATOM 1516 O O . ASP A 1 189 ? -5.024 4.390 -3.641 1.00 72.44 189 ASP A O 1
ATOM 1520 N N . GLY A 1 190 ? -7.061 5.040 -2.994 1.00 67.50 190 GLY A N 1
ATOM 1521 C CA . GLY A 1 190 ? -7.552 5.288 -4.351 1.00 67.50 190 GLY A CA 1
ATOM 1522 C C . GLY A 1 190 ? -7.089 6.621 -4.943 1.00 67.50 190 GLY A C 1
ATOM 1523 O O . GLY A 1 190 ? -7.306 6.852 -6.127 1.00 67.50 190 GLY A O 1
ATOM 1524 N N . THR A 1 191 ? -6.487 7.495 -4.131 1.00 66.44 191 THR A N 1
ATOM 1525 C CA . THR A 1 191 ? -6.151 8.874 -4.517 1.00 66.44 191 THR A CA 1
ATOM 1526 C C . THR A 1 191 ? -4.675 9.078 -4.833 1.00 66.44 191 THR A C 1
ATOM 1528 O O . THR A 1 191 ? -4.358 9.870 -5.712 1.00 66.44 191 THR A O 1
ATOM 1531 N N . SER A 1 192 ? -3.774 8.355 -4.163 1.00 67.81 192 SER A N 1
ATOM 1532 C CA . SER A 1 192 ? -2.343 8.400 -4.465 1.00 67.81 192 SER A CA 1
ATOM 1533 C C . SER A 1 192 ? -1.971 7.316 -5.472 1.00 67.81 192 SER A C 1
ATOM 1535 O O . SER A 1 192 ? -2.209 6.124 -5.259 1.00 67.81 192 SER A O 1
ATOM 1537 N N . PHE A 1 193 ? -1.368 7.739 -6.578 1.00 80.50 193 PHE A N 1
ATOM 1538 C CA . PHE A 1 193 ? -0.889 6.861 -7.634 1.00 80.50 193 PHE A CA 1
ATOM 1539 C C . PHE A 1 193 ? 0.531 7.266 -7.992 1.00 80.50 193 PHE A C 1
ATOM 1541 O O . PHE A 1 193 ? 0.787 8.415 -8.332 1.00 80.50 193 PHE A O 1
ATOM 1548 N N . TYR A 1 194 ? 1.447 6.313 -7.899 1.00 81.81 194 TYR A N 1
ATOM 1549 C CA . TYR A 1 194 ? 2.822 6.491 -8.314 1.00 81.81 194 TYR A CA 1
ATOM 1550 C C . TYR A 1 194 ? 3.127 5.497 -9.413 1.00 81.81 194 TYR A C 1
ATOM 1552 O O . TYR A 1 194 ? 2.863 4.293 -9.311 1.00 81.81 194 TYR A O 1
ATOM 1560 N N . ARG A 1 195 ? 3.709 6.033 -10.469 1.00 83.31 195 ARG A N 1
ATOM 1561 C CA . ARG A 1 195 ? 4.220 5.262 -11.573 1.00 83.31 195 ARG A CA 1
ATOM 1562 C C . ARG A 1 195 ? 5.524 5.920 -12.004 1.00 83.31 195 ARG A C 1
ATOM 1564 O O . ARG A 1 195 ? 5.466 7.046 -12.495 1.00 83.31 195 ARG A O 1
ATOM 1571 N N . PRO A 1 196 ? 6.656 5.220 -11.878 1.00 82.50 196 PRO A N 1
ATOM 1572 C CA . PRO A 1 196 ? 7.896 5.725 -12.429 1.00 82.50 196 PRO A CA 1
ATOM 1573 C C . PRO A 1 196 ? 7.758 5.911 -13.945 1.00 82.50 196 PRO A C 1
ATOM 1575 O O . PRO A 1 196 ? 7.225 5.030 -14.633 1.00 82.50 196 PRO A O 1
ATOM 1578 N N . SER A 1 197 ? 8.221 7.047 -14.468 1.00 78.12 197 SER A N 1
ATOM 1579 C CA . SER A 1 197 ? 8.159 7.376 -15.904 1.00 78.12 197 SER A CA 1
ATOM 1580 C C . SER A 1 197 ? 8.890 6.340 -16.762 1.00 78.12 197 SER A C 1
ATOM 1582 O O . SER A 1 197 ? 8.446 6.001 -17.855 1.00 78.12 197 SER A O 1
ATOM 1584 N N . TRP A 1 198 ? 9.952 5.762 -16.206 1.00 79.94 198 TRP A N 1
ATOM 1585 C CA . TRP A 1 198 ? 10.782 4.728 -16.811 1.00 79.94 198 TRP A CA 1
ATOM 1586 C C . TRP A 1 198 ? 10.179 3.313 -16.759 1.00 79.94 198 TRP A C 1
ATOM 1588 O O . TRP A 1 198 ? 10.753 2.374 -17.318 1.00 79.94 198 TRP A O 1
ATOM 1598 N N . LEU A 1 199 ? 9.033 3.110 -16.096 1.00 77.25 199 LEU A N 1
ATOM 1599 C CA . LEU A 1 199 ? 8.380 1.804 -16.030 1.00 77.25 199 LEU A CA 1
ATOM 1600 C C . LEU A 1 199 ? 7.499 1.570 -17.282 1.00 77.25 199 LEU A C 1
ATOM 1602 O O . LEU A 1 199 ? 6.506 2.287 -17.488 1.00 77.25 199 LEU A O 1
ATOM 1606 N N . PRO A 1 200 ? 7.799 0.543 -18.107 1.00 65.56 200 PRO A N 1
ATOM 1607 C CA . PRO A 1 200 ? 7.128 0.346 -19.388 1.00 65.56 200 PRO A CA 1
ATOM 1608 C C . PRO A 1 200 ? 5.657 -0.063 -19.226 1.00 65.56 200 PRO A C 1
ATOM 1610 O O . PRO A 1 200 ? 5.275 -0.751 -18.275 1.00 65.56 200 PRO A O 1
ATOM 1613 N N . TYR A 1 201 ? 4.830 0.326 -20.200 1.00 59.84 201 TYR A N 1
ATOM 1614 C CA . TYR A 1 201 ? 3.455 -0.161 -20.326 1.00 59.84 201 TYR A CA 1
ATOM 1615 C C . TYR A 1 201 ? 3.442 -1.662 -20.651 1.00 59.84 201 TYR A C 1
ATOM 1617 O O . TYR A 1 201 ? 4.280 -2.147 -21.410 1.00 59.84 201 TYR A O 1
ATOM 1625 N N . LEU A 1 202 ? 2.481 -2.401 -20.088 1.00 57.84 202 LEU A N 1
ATOM 1626 C CA . LEU A 1 202 ? 2.268 -3.812 -20.443 1.00 57.84 202 LEU A CA 1
ATOM 1627 C C . LEU A 1 202 ? 1.426 -3.950 -21.720 1.00 57.84 202 LEU A C 1
ATOM 1629 O O . LEU A 1 202 ? 1.640 -4.875 -22.490 1.00 57.84 202 LEU A O 1
ATOM 1633 N N . THR A 1 203 ? 0.472 -3.039 -21.926 1.00 50.41 203 THR A N 1
ATOM 1634 C CA . THR A 1 203 ? -0.400 -2.907 -23.112 1.00 50.41 203 THR A CA 1
ATOM 1635 C C . THR A 1 203 ? -0.802 -1.433 -23.268 1.00 50.41 203 THR A C 1
ATOM 1637 O O . THR A 1 203 ? -0.701 -0.690 -22.278 1.00 50.41 203 THR A O 1
ATOM 1640 N N . PRO A 1 204 ? -1.272 -0.989 -24.455 1.00 45.66 204 PRO A N 1
ATOM 1641 C CA . PRO A 1 204 ? -1.888 0.328 -24.598 1.00 45.66 204 PRO A CA 1
ATOM 1642 C C . PRO A 1 204 ? -2.997 0.440 -23.543 1.00 45.66 204 PRO A C 1
ATOM 1644 O O . PRO A 1 204 ? -3.885 -0.405 -23.491 1.00 45.66 204 PRO A O 1
ATOM 1647 N N . ASN A 1 205 ? -2.901 1.421 -22.647 1.00 45.72 205 ASN A N 1
ATOM 1648 C CA . ASN A 1 205 ? -3.837 1.689 -21.540 1.00 45.72 205 ASN A CA 1
ATOM 1649 C C . ASN A 1 205 ? -3.765 0.802 -20.279 1.00 45.72 205 ASN A C 1
ATOM 1651 O O . ASN A 1 205 ? -4.538 1.038 -19.348 1.00 45.72 205 ASN A O 1
ATOM 1655 N N . ARG A 1 206 ? -2.818 -0.142 -20.146 1.00 48.62 206 ARG A N 1
ATOM 1656 C CA . ARG A 1 206 ? -2.597 -0.863 -18.870 1.00 48.62 206 ARG A CA 1
ATOM 1657 C C . ARG A 1 206 ? -1.207 -0.584 -18.306 1.00 48.62 206 ARG A C 1
ATOM 1659 O O . ARG A 1 206 ? -0.228 -1.273 -18.604 1.00 48.62 206 ARG A O 1
ATOM 1666 N N . ALA A 1 207 ? -1.131 0.438 -17.457 1.00 52.62 207 ALA A N 1
ATOM 1667 C CA . ALA A 1 207 ? 0.068 0.756 -16.690 1.00 52.62 207 ALA A CA 1
ATOM 1668 C C . ALA A 1 207 ? 0.102 -0.037 -15.371 1.00 52.62 207 ALA A C 1
ATOM 1670 O O . ALA A 1 207 ? -0.884 -0.065 -14.631 1.00 52.62 207 ALA A O 1
ATOM 1671 N N . ARG A 1 208 ? 1.247 -0.651 -15.038 1.00 64.62 208 ARG A N 1
ATOM 1672 C CA . ARG A 1 208 ? 1.537 -1.057 -13.653 1.00 64.62 208 ARG A CA 1
ATOM 1673 C C . ARG A 1 208 ? 1.895 0.212 -12.887 1.00 64.62 208 ARG A C 1
ATOM 1675 O O . ARG A 1 208 ? 2.967 0.756 -13.094 1.00 64.62 208 ARG A O 1
ATOM 1682 N N . GLY A 1 209 ? 1.000 0.694 -12.039 1.00 73.81 209 GLY A N 1
ATOM 1683 C CA . GLY A 1 209 ? 1.323 1.727 -11.059 1.00 73.81 209 GLY A CA 1
ATOM 1684 C C . GLY A 1 209 ? 1.012 1.236 -9.658 1.00 73.81 209 GLY A C 1
ATOM 1685 O O . GLY A 1 209 ? 0.181 0.343 -9.465 1.00 73.81 209 GLY A O 1
ATOM 1686 N N . THR A 1 210 ? 1.701 1.809 -8.685 1.00 82.81 210 THR A N 1
ATOM 1687 C CA . THR A 1 210 ? 1.501 1.511 -7.275 1.00 82.81 210 THR A CA 1
ATOM 1688 C C . THR A 1 210 ? 0.543 2.536 -6.696 1.00 82.81 210 THR A C 1
ATOM 1690 O O . THR A 1 210 ? 0.638 3.728 -6.968 1.00 82.81 210 THR A O 1
ATOM 1693 N N . ARG A 1 211 ? -0.406 2.066 -5.893 1.00 85.19 211 ARG A N 1
ATOM 1694 C CA . ARG A 1 211 ? -1.257 2.926 -5.069 1.00 85.19 211 ARG A CA 1
ATOM 1695 C C . ARG A 1 211 ? -0.710 2.986 -3.657 1.00 85.19 211 ARG A C 1
ATOM 1697 O O . ARG A 1 211 ? -0.179 1.973 -3.193 1.00 85.19 211 ARG A O 1
ATOM 1704 N N . GLY A 1 212 ? -0.898 4.104 -2.960 1.00 82.44 212 GLY A N 1
ATOM 1705 C CA . GLY A 1 212 ? -0.625 4.166 -1.523 1.00 82.44 212 GLY A CA 1
ATOM 1706 C C . GLY A 1 212 ? -1.401 3.088 -0.764 1.00 82.44 212 GLY A C 1
ATOM 1707 O O . GLY A 1 212 ? -2.337 2.473 -1.293 1.00 82.44 212 GLY A O 1
ATOM 1708 N N . ALA A 1 213 ? -0.994 2.798 0.463 1.00 85.25 213 ALA A N 1
ATOM 1709 C CA . ALA A 1 213 ? -1.645 1.765 1.256 1.00 85.25 213 ALA A CA 1
ATOM 1710 C C . ALA A 1 213 ? -1.523 2.011 2.751 1.00 85.25 213 ALA A C 1
ATOM 1712 O O . ALA A 1 213 ? -0.557 2.602 3.229 1.00 85.25 213 ALA A O 1
ATOM 1713 N N . TYR A 1 214 ? -2.498 1.471 3.471 1.00 82.00 214 TYR A N 1
ATOM 1714 C CA . TYR A 1 214 ? -2.511 1.404 4.920 1.00 82.00 214 TYR A CA 1
ATOM 1715 C C . TYR A 1 214 ? -2.404 -0.059 5.327 1.00 82.00 214 TYR A C 1
ATOM 1717 O O . TYR A 1 214 ? -3.199 -0.893 4.880 1.00 82.00 214 TYR A O 1
ATOM 1725 N N . TYR A 1 215 ? -1.432 -0.369 6.173 1.00 85.00 215 TYR A N 1
ATOM 1726 C CA . TYR A 1 215 ? -1.254 -1.691 6.758 1.00 85.00 215 TYR A CA 1
ATOM 1727 C C . TYR A 1 215 ? -1.535 -1.623 8.249 1.00 85.00 215 TYR A C 1
ATOM 1729 O O . TYR A 1 215 ? -1.132 -0.676 8.914 1.00 85.00 215 TYR A O 1
ATOM 1737 N N . ARG A 1 216 ? -2.197 -2.643 8.781 1.00 86.12 216 ARG A N 1
ATOM 1738 C CA . ARG A 1 216 ? -2.293 -2.889 10.214 1.00 86.12 216 ARG A CA 1
ATOM 1739 C C . ARG A 1 216 ? -1.063 -3.659 10.660 1.00 86.12 216 ARG A C 1
ATOM 1741 O O . ARG A 1 216 ? -0.733 -4.668 10.040 1.00 86.12 216 ARG A O 1
ATOM 1748 N N . ILE A 1 217 ? -0.446 -3.203 11.738 1.00 84.62 217 ILE A N 1
ATOM 1749 C CA . ILE A 1 217 ? 0.652 -3.899 12.403 1.00 84.62 217 ILE A CA 1
ATOM 1750 C C . ILE A 1 217 ? 0.058 -4.910 13.390 1.00 84.62 217 ILE A C 1
ATOM 1752 O O . ILE A 1 217 ? -0.949 -4.631 14.052 1.00 84.62 217 ILE A O 1
ATOM 1756 N N . ALA A 1 218 ? 0.633 -6.111 13.447 1.00 83.38 218 ALA A N 1
ATOM 1757 C CA . ALA A 1 218 ? 0.255 -7.114 14.437 1.00 83.38 218 ALA A CA 1
ATOM 1758 C C . ALA A 1 218 ? 0.570 -6.612 15.859 1.00 83.38 218 ALA A C 1
ATOM 1760 O O . ALA A 1 218 ? 1.584 -5.951 16.082 1.00 83.38 218 ALA A O 1
ATOM 1761 N N . GLY A 1 219 ? -0.302 -6.906 16.827 1.00 79.88 219 GLY A N 1
ATOM 1762 C CA . GLY A 1 219 ? -0.180 -6.348 18.178 1.00 79.88 219 GLY A CA 1
ATOM 1763 C C . GLY A 1 219 ? 1.176 -6.655 18.821 1.00 79.88 219 GLY A C 1
ATOM 1764 O O . GLY A 1 219 ? 1.602 -7.806 18.816 1.00 79.88 219 GLY A O 1
ATOM 1765 N N . GLY A 1 220 ? 1.843 -5.626 19.356 1.00 76.38 220 GLY A N 1
ATOM 1766 C CA . GLY A 1 220 ? 3.129 -5.758 20.054 1.00 76.38 220 GLY A CA 1
ATOM 1767 C C . GLY A 1 220 ? 4.355 -5.914 19.147 1.00 76.38 220 GLY A C 1
ATOM 1768 O O . GLY A 1 220 ? 5.414 -6.288 19.635 1.00 76.38 220 GLY A O 1
ATOM 1769 N N . THR A 1 221 ? 4.232 -5.664 17.837 1.00 83.25 221 THR A N 1
ATOM 1770 C CA . THR A 1 221 ? 5.342 -5.835 16.871 1.00 83.25 221 THR A CA 1
ATOM 1771 C C . THR A 1 221 ? 5.814 -4.530 16.228 1.00 83.25 221 THR A C 1
ATOM 1773 O O . THR A 1 221 ? 6.585 -4.556 15.269 1.00 83.25 221 THR A O 1
ATOM 1776 N N . LYS A 1 222 ? 5.386 -3.372 16.739 1.00 81.88 222 LYS A N 1
ATOM 1777 C CA . LYS A 1 222 ? 5.718 -2.064 16.159 1.00 81.88 222 LYS A CA 1
ATOM 1778 C C . LYS A 1 222 ? 7.205 -1.804 16.089 1.00 81.88 222 LYS A C 1
ATOM 1780 O O . LYS A 1 222 ? 7.703 -1.434 15.030 1.00 81.88 222 LYS A O 1
ATOM 1785 N N . GLU A 1 223 ? 7.893 -1.975 17.210 1.00 81.25 223 GLU A N 1
ATOM 1786 C CA . GLU A 1 223 ? 9.317 -1.692 17.339 1.00 81.25 223 GLU A CA 1
ATOM 1787 C C . GLU A 1 223 ? 10.103 -2.588 16.382 1.00 81.25 223 GLU A C 1
ATOM 1789 O O . GLU A 1 223 ? 11.020 -2.123 15.708 1.00 81.25 223 GLU A O 1
ATOM 1794 N N . TYR A 1 224 ? 9.666 -3.843 16.238 1.00 85.56 224 TYR A N 1
ATOM 1795 C CA . TYR A 1 224 ? 10.219 -4.771 15.262 1.00 85.56 224 TYR A CA 1
ATOM 1796 C C . TYR A 1 224 ? 9.985 -4.304 13.821 1.00 85.56 224 TYR A C 1
ATOM 1798 O O . TYR A 1 224 ? 10.939 -4.200 13.057 1.00 85.56 224 TYR A O 1
ATOM 1806 N N . VAL A 1 225 ? 8.743 -3.981 13.441 1.00 84.62 225 VAL A N 1
ATOM 1807 C CA . VAL A 1 225 ? 8.411 -3.509 12.084 1.00 84.62 225 VAL A CA 1
ATOM 1808 C C . VAL A 1 225 ? 9.186 -2.236 11.745 1.00 84.62 225 VAL A C 1
ATOM 1810 O O . VAL A 1 225 ? 9.744 -2.122 10.655 1.00 84.62 225 VAL A O 1
ATOM 1813 N N . GLN A 1 226 ? 9.259 -1.290 12.681 1.00 81.50 226 GLN A N 1
ATOM 1814 C CA . GLN A 1 226 ? 9.999 -0.046 12.509 1.00 81.50 226 GLN A CA 1
ATOM 1815 C C . GLN A 1 226 ? 11.500 -0.306 12.361 1.00 81.50 226 GLN A C 1
ATOM 1817 O O . GLN A 1 226 ? 12.111 0.179 11.410 1.00 81.50 226 GLN A O 1
ATOM 1822 N N . GLY A 1 227 ? 12.084 -1.091 13.270 1.00 78.06 227 GLY A N 1
ATOM 1823 C CA . GLY A 1 227 ? 13.499 -1.449 13.235 1.00 78.06 227 GLY A CA 1
ATOM 1824 C C . GLY A 1 227 ? 13.869 -2.209 11.963 1.00 78.06 227 GLY A C 1
ATOM 1825 O O . GLY A 1 227 ? 14.894 -1.917 11.352 1.00 78.06 227 GLY A O 1
ATOM 1826 N N . PHE A 1 228 ? 13.004 -3.116 11.508 1.00 88.25 228 PHE A N 1
ATOM 1827 C CA . PHE A 1 228 ? 13.179 -3.846 10.256 1.00 88.25 228 PHE A CA 1
ATOM 1828 C C . PHE A 1 228 ? 13.184 -2.908 9.047 1.00 88.25 228 PHE A C 1
ATOM 1830 O O . PHE A 1 228 ? 14.096 -2.986 8.230 1.00 88.25 228 PHE A O 1
ATOM 1837 N N . LEU A 1 229 ? 12.202 -2.006 8.935 1.00 85.12 229 LEU A N 1
ATOM 1838 C CA . LEU A 1 229 ? 12.127 -1.066 7.814 1.00 85.12 229 LEU A CA 1
ATOM 1839 C C . LEU A 1 229 ? 13.325 -0.111 7.791 1.00 85.12 229 LEU A C 1
ATOM 1841 O O . LEU A 1 229 ? 13.899 0.108 6.728 1.00 85.12 229 LEU A O 1
ATOM 1845 N N . LEU A 1 230 ? 13.740 0.410 8.949 1.00 81.31 230 LEU A N 1
ATOM 1846 C CA . LEU A 1 230 ? 14.923 1.269 9.052 1.00 81.31 230 LEU A CA 1
ATOM 1847 C C . LEU A 1 230 ? 16.205 0.518 8.677 1.00 81.31 230 LEU A C 1
ATOM 1849 O O . LEU A 1 230 ? 17.009 1.036 7.905 1.00 81.31 230 LEU A O 1
ATOM 1853 N N . LYS A 1 231 ? 16.370 -0.719 9.161 1.00 84.19 231 LYS A N 1
ATOM 1854 C CA . LYS A 1 231 ? 17.501 -1.573 8.786 1.00 84.19 231 LYS A CA 1
ATOM 1855 C C . LYS A 1 231 ? 17.506 -1.849 7.285 1.00 84.19 231 LYS A C 1
ATOM 1857 O O . LYS A 1 231 ? 18.536 -1.684 6.647 1.00 84.19 231 LYS A O 1
ATOM 1862 N N . TRP A 1 232 ? 16.358 -2.208 6.714 1.00 89.50 232 TRP A N 1
ATOM 1863 C CA . TRP A 1 232 ? 16.225 -2.468 5.283 1.00 89.50 232 TRP A CA 1
ATOM 1864 C C . TRP A 1 232 ? 16.569 -1.233 4.444 1.00 89.50 232 TRP A C 1
ATOM 1866 O O . TRP A 1 232 ? 17.293 -1.339 3.459 1.00 89.50 232 TRP A O 1
ATOM 1876 N N . LEU A 1 233 ? 16.109 -0.047 4.852 1.00 84.00 233 LEU A N 1
ATOM 1877 C CA . LEU A 1 233 ? 16.463 1.207 4.186 1.00 84.00 233 LEU A CA 1
ATOM 1878 C C . LEU A 1 233 ? 17.972 1.476 4.228 1.00 84.00 233 LEU A C 1
ATOM 1880 O O . LEU A 1 233 ? 18.522 1.948 3.238 1.00 84.00 233 LEU A O 1
ATOM 1884 N N . ALA A 1 234 ? 18.629 1.151 5.342 1.00 76.50 234 ALA A N 1
ATOM 1885 C CA . ALA A 1 234 ? 20.064 1.350 5.510 1.00 76.50 234 ALA A CA 1
ATOM 1886 C C . ALA A 1 234 ? 20.923 0.330 4.743 1.00 76.50 234 ALA A C 1
ATOM 1888 O O . ALA A 1 234 ? 22.014 0.683 4.311 1.00 76.50 234 ALA A O 1
ATOM 1889 N N . THR A 1 235 ? 20.468 -0.920 4.586 1.00 81.44 235 THR A N 1
ATOM 1890 C CA . THR A 1 235 ? 21.321 -2.004 4.057 1.00 81.44 235 THR A CA 1
ATOM 1891 C C . THR A 1 235 ? 20.882 -2.569 2.708 1.00 81.44 235 THR A C 1
ATOM 1893 O O . THR A 1 235 ? 21.717 -3.047 1.951 1.00 81.44 235 THR A O 1
ATOM 1896 N N . GLU A 1 236 ? 19.588 -2.545 2.386 1.00 90.12 236 GLU A N 1
ATOM 1897 C CA . GLU A 1 236 ? 19.020 -3.264 1.232 1.00 90.12 236 GLU A CA 1
ATOM 1898 C C . GLU A 1 236 ? 18.496 -2.347 0.122 1.00 90.12 236 GLU A C 1
ATOM 1900 O O . GLU A 1 236 ? 18.333 -2.799 -1.017 1.00 90.12 236 GLU A O 1
ATOM 1905 N N . LEU A 1 237 ? 18.241 -1.066 0.415 1.00 87.56 237 LEU A N 1
ATOM 1906 C CA . LEU A 1 237 ? 17.697 -0.121 -0.564 1.00 87.56 237 LEU A CA 1
ATOM 1907 C C . LEU A 1 237 ? 18.635 0.066 -1.767 1.00 87.56 237 LEU A C 1
ATOM 1909 O O . LEU A 1 237 ? 18.189 -0.012 -2.912 1.00 87.56 237 LEU A O 1
ATOM 1913 N N . GLU A 1 238 ? 19.929 0.269 -1.524 1.00 86.88 238 GLU A N 1
ATOM 1914 C CA . GLU A 1 238 ? 20.925 0.456 -2.584 1.00 86.88 238 GLU A CA 1
ATOM 1915 C C . GLU A 1 238 ? 21.095 -0.806 -3.449 1.00 86.88 238 GLU A C 1
ATOM 1917 O O . GLU A 1 238 ? 20.896 -0.717 -4.668 1.00 86.88 238 GLU A O 1
ATOM 1922 N N . PRO A 1 239 ? 21.315 -2.010 -2.875 1.00 90.88 239 PRO A N 1
ATOM 1923 C CA . PRO A 1 239 ? 21.297 -3.255 -3.645 1.00 90.88 239 PRO A CA 1
ATOM 1924 C C . PRO A 1 239 ? 19.998 -3.467 -4.432 1.00 90.88 239 PRO A C 1
ATOM 1926 O O . PRO A 1 239 ? 19.996 -4.003 -5.545 1.00 90.88 239 PRO A O 1
ATOM 1929 N N . TYR A 1 240 ? 18.855 -3.068 -3.873 1.00 92.12 240 TYR A N 1
ATOM 1930 C CA . TYR A 1 240 ? 17.575 -3.153 -4.563 1.00 92.12 240 TYR A CA 1
ATOM 1931 C C . TYR A 1 240 ? 17.504 -2.236 -5.791 1.00 92.12 240 TYR A C 1
ATOM 1933 O O . TYR A 1 240 ? 17.125 -2.706 -6.870 1.00 92.12 240 TYR A O 1
ATOM 1941 N N . ILE A 1 241 ? 17.929 -0.979 -5.663 1.00 89.12 241 ILE A N 1
ATOM 1942 C CA . ILE A 1 241 ? 17.994 -0.020 -6.773 1.00 89.12 241 ILE A CA 1
ATOM 1943 C C . ILE A 1 241 ? 18.962 -0.510 -7.853 1.00 89.12 241 ILE A C 1
ATOM 1945 O O . ILE A 1 241 ? 18.601 -0.528 -9.033 1.00 89.12 241 ILE A O 1
ATOM 1949 N N . ALA A 1 242 ? 20.130 -1.024 -7.461 1.00 90.00 242 ALA A N 1
ATOM 1950 C CA . ALA A 1 242 ? 21.093 -1.617 -8.384 1.00 90.00 242 ALA A CA 1
ATOM 1951 C C . ALA A 1 242 ? 20.491 -2.780 -9.192 1.00 90.00 242 ALA A C 1
ATOM 1953 O O . ALA A 1 242 ? 20.657 -2.854 -10.413 1.00 90.00 242 ALA A O 1
ATOM 1954 N N . ARG A 1 243 ? 19.709 -3.658 -8.545 1.00 91.94 243 ARG A N 1
ATOM 1955 C CA . ARG A 1 243 ? 18.997 -4.756 -9.223 1.00 91.94 243 ARG A CA 1
ATOM 1956 C C . ARG A 1 243 ? 17.937 -4.259 -10.206 1.00 91.94 243 ARG A C 1
ATOM 1958 O O . ARG A 1 243 ? 17.778 -4.862 -11.270 1.00 91.94 243 ARG A O 1
ATOM 1965 N N . ILE A 1 244 ? 17.193 -3.203 -9.867 1.00 89.50 244 ILE A N 1
ATOM 1966 C CA . ILE A 1 244 ? 16.216 -2.587 -10.781 1.00 89.50 244 ILE A CA 1
ATOM 1967 C C . ILE A 1 244 ? 16.941 -2.027 -12.006 1.00 89.50 244 ILE A C 1
ATOM 1969 O O . ILE A 1 244 ? 16.601 -2.395 -13.133 1.00 89.50 244 ILE A O 1
ATOM 1973 N N . HIS A 1 245 ? 17.973 -1.214 -11.782 1.00 90.75 245 HIS A N 1
ATOM 1974 C CA . HIS A 1 245 ? 18.774 -0.609 -12.839 1.00 90.75 245 HIS A CA 1
ATOM 1975 C C . HIS A 1 245 ? 19.371 -1.663 -13.775 1.00 90.75 245 HIS A C 1
ATOM 1977 O O . HIS A 1 245 ? 19.191 -1.580 -14.986 1.00 90.75 245 HIS A O 1
ATOM 1983 N N . ALA A 1 246 ? 19.991 -2.716 -13.233 1.00 90.06 246 ALA A N 1
ATOM 1984 C CA . ALA A 1 246 ? 20.570 -3.793 -14.033 1.00 90.06 246 ALA A CA 1
ATOM 1985 C C . ALA A 1 246 ? 19.527 -4.482 -14.932 1.00 90.06 246 ALA A C 1
ATOM 1987 O O . ALA A 1 246 ? 19.793 -4.762 -16.104 1.00 90.06 246 ALA A O 1
ATOM 1988 N N . LYS A 1 247 ? 18.309 -4.720 -14.419 1.00 88.69 247 LYS A N 1
ATOM 1989 C CA . LYS A 1 247 ? 17.204 -5.285 -15.214 1.00 88.69 247 LYS A CA 1
ATOM 1990 C C . LYS A 1 247 ? 16.756 -4.337 -16.326 1.00 88.69 247 LYS A C 1
ATOM 1992 O O . LYS A 1 247 ? 16.507 -4.793 -17.443 1.00 88.69 247 LYS A O 1
ATOM 1997 N N . MET A 1 248 ? 16.651 -3.043 -16.031 1.00 87.25 248 MET A N 1
ATOM 1998 C CA . MET A 1 248 ? 16.276 -2.022 -17.012 1.00 87.25 248 MET A CA 1
ATOM 1999 C C . MET A 1 248 ? 17.335 -1.885 -18.103 1.00 87.25 248 MET A C 1
ATOM 2001 O O . MET A 1 248 ? 17.002 -1.948 -19.283 1.00 87.25 248 MET A O 1
ATOM 2005 N N . PHE A 1 249 ? 18.604 -1.795 -17.712 1.00 89.69 249 PHE A N 1
ATOM 2006 C CA . PHE A 1 249 ? 19.735 -1.670 -18.620 1.00 89.69 249 PHE A CA 1
ATOM 2007 C C . PHE A 1 249 ? 19.867 -2.884 -19.539 1.00 89.69 249 PHE A C 1
ATOM 2009 O O . PHE A 1 249 ? 19.961 -2.724 -20.753 1.00 89.69 249 PHE A O 1
ATOM 2016 N N . LYS A 1 250 ? 19.745 -4.104 -18.998 1.00 88.75 250 LYS A N 1
ATOM 2017 C CA . LYS A 1 250 ? 19.737 -5.335 -19.804 1.00 88.75 250 LYS A CA 1
ATOM 2018 C C . LYS A 1 250 ? 18.613 -5.333 -20.846 1.00 88.75 250 LYS A C 1
ATOM 2020 O O . LYS A 1 250 ? 18.823 -5.743 -21.986 1.00 88.75 250 LYS A O 1
ATOM 2025 N N . ARG A 1 251 ? 17.413 -4.872 -20.470 1.00 87.38 251 ARG A N 1
ATOM 2026 C CA . ARG A 1 251 ? 16.281 -4.758 -21.401 1.00 87.38 251 ARG A CA 1
ATOM 2027 C C . ARG A 1 251 ? 16.533 -3.694 -22.466 1.00 87.38 251 ARG A C 1
ATOM 2029 O O . ARG A 1 251 ? 16.268 -3.957 -23.635 1.00 87.38 251 ARG A O 1
ATOM 2036 N N . TRP A 1 252 ? 17.035 -2.527 -22.075 1.00 89.06 252 TRP A N 1
ATOM 2037 C CA . TRP A 1 252 ? 17.383 -1.455 -23.003 1.00 89.06 252 TRP A CA 1
ATOM 2038 C C . TRP A 1 252 ? 18.433 -1.922 -24.015 1.00 89.06 252 TRP A C 1
ATOM 2040 O O . TRP A 1 252 ? 18.186 -1.823 -25.207 1.00 89.06 252 TRP A O 1
ATOM 2050 N N . GLN A 1 253 ? 19.521 -2.563 -23.573 1.00 90.69 253 GLN A N 1
ATOM 2051 C CA . GLN A 1 253 ? 20.541 -3.123 -24.468 1.00 90.69 253 GLN A CA 1
ATOM 2052 C C . GLN A 1 253 ? 19.950 -4.081 -25.512 1.00 90.69 253 GLN A C 1
ATOM 2054 O O . GLN A 1 253 ? 20.327 -4.030 -26.682 1.00 90.69 253 GLN A O 1
ATOM 2059 N N . ALA A 1 254 ? 19.019 -4.950 -25.106 1.00 88.06 254 ALA A N 1
ATOM 2060 C CA . ALA A 1 254 ? 18.343 -5.854 -26.032 1.00 88.06 254 ALA A CA 1
ATOM 2061 C C . ALA A 1 254 ? 17.490 -5.089 -27.060 1.00 88.06 254 ALA A C 1
ATOM 2063 O O . ALA A 1 254 ? 17.564 -5.380 -28.253 1.00 88.06 254 ALA A O 1
ATOM 2064 N N . LEU A 1 255 ? 16.714 -4.096 -26.613 1.00 87.44 255 LEU A N 1
ATOM 2065 C CA . LEU A 1 255 ? 15.884 -3.267 -27.491 1.00 87.44 255 LEU A CA 1
ATOM 2066 C C . LEU A 1 255 ? 16.722 -2.419 -28.455 1.00 87.44 255 LEU A C 1
ATOM 2068 O O . LEU A 1 255 ? 16.389 -2.359 -29.634 1.00 87.44 255 LEU A O 1
ATOM 2072 N N . SER A 1 256 ? 17.822 -1.828 -27.992 1.00 89.25 256 SER A N 1
ATOM 2073 C CA . SER A 1 256 ? 18.732 -1.041 -28.828 1.00 89.25 256 SER A CA 1
ATOM 2074 C C . SER A 1 256 ? 19.378 -1.897 -29.912 1.00 89.25 256 SER A C 1
ATOM 2076 O O . SER A 1 256 ? 19.401 -1.492 -31.068 1.00 89.25 256 SER A O 1
ATOM 2078 N N . ARG A 1 257 ? 19.814 -3.125 -29.587 1.00 90.94 257 ARG A N 1
ATOM 2079 C CA . ARG A 1 257 ? 20.324 -4.070 -30.598 1.00 90.94 257 ARG A CA 1
ATOM 2080 C C . ARG A 1 257 ? 19.273 -4.383 -31.664 1.00 90.94 257 ARG A C 1
ATOM 2082 O O . ARG A 1 257 ? 19.591 -4.362 -32.848 1.00 90.94 257 ARG A O 1
ATOM 2089 N N . MET A 1 258 ? 18.028 -4.641 -31.257 1.00 89.44 258 MET A N 1
ATOM 2090 C CA . MET A 1 258 ? 16.927 -4.903 -32.193 1.00 89.44 258 MET A CA 1
ATOM 2091 C C . MET A 1 258 ? 16.589 -3.682 -33.058 1.00 89.44 258 MET A C 1
ATOM 2093 O O . MET A 1 258 ? 16.335 -3.844 -34.248 1.00 89.44 258 MET A O 1
ATOM 2097 N N . ALA A 1 259 ? 16.609 -2.473 -32.490 1.00 89.25 259 ALA A N 1
ATOM 2098 C CA . ALA A 1 259 ? 16.367 -1.235 -33.227 1.00 89.25 259 ALA A CA 1
ATOM 2099 C C . ALA A 1 259 ? 17.445 -0.991 -34.292 1.00 89.25 259 ALA A C 1
ATOM 2101 O O . ALA A 1 259 ? 17.098 -0.783 -35.454 1.00 89.25 259 ALA A O 1
ATOM 2102 N N . CYS A 1 260 ? 18.727 -1.138 -33.932 1.00 90.38 260 CYS A N 1
ATOM 2103 C CA . CYS A 1 260 ? 19.838 -1.005 -34.875 1.00 90.38 260 CYS A CA 1
ATOM 2104 C C . CYS A 1 260 ? 19.731 -2.004 -36.035 1.00 90.38 260 CYS A C 1
ATOM 2106 O O . CYS A 1 260 ? 19.869 -1.615 -37.191 1.00 90.38 260 CYS A O 1
ATOM 2108 N N . LEU A 1 261 ? 19.434 -3.278 -35.744 1.00 91.31 261 LEU A N 1
ATOM 2109 C CA . LEU A 1 261 ? 19.238 -4.304 -36.779 1.00 91.31 261 LEU A CA 1
ATOM 2110 C C . LEU A 1 261 ? 18.047 -4.000 -37.700 1.00 91.31 261 LEU A C 1
ATOM 2112 O O . LEU A 1 261 ? 18.054 -4.394 -38.861 1.00 91.31 261 LEU A O 1
ATOM 2116 N N . ALA A 1 262 ? 17.034 -3.297 -37.194 1.00 91.44 262 ALA A N 1
ATOM 2117 C CA . ALA A 1 262 ? 15.849 -2.897 -37.946 1.00 91.44 262 ALA A CA 1
ATOM 2118 C C . ALA A 1 262 ? 15.988 -1.530 -38.648 1.00 91.44 262 ALA A C 1
ATOM 2120 O O . ALA A 1 262 ? 14.998 -1.043 -39.194 1.00 91.44 262 ALA A O 1
ATOM 2121 N N . GLY A 1 263 ? 17.162 -0.884 -38.597 1.00 91.88 263 GLY A N 1
ATOM 2122 C CA . GLY A 1 263 ? 17.375 0.459 -39.151 1.00 91.88 263 GLY A CA 1
ATOM 2123 C C . GLY A 1 263 ? 16.561 1.557 -38.454 1.00 91.88 263 GLY A C 1
ATOM 2124 O O . GLY A 1 263 ? 16.246 2.573 -39.067 1.00 91.88 263 GLY A O 1
ATOM 2125 N N . ARG A 1 264 ? 16.167 1.339 -37.194 1.00 90.75 264 ARG A N 1
ATOM 2126 C CA . ARG A 1 264 ? 15.402 2.289 -36.375 1.00 90.75 264 ARG A CA 1
ATOM 2127 C C . ARG A 1 264 ? 16.299 2.937 -35.332 1.00 90.75 264 ARG A C 1
ATOM 2129 O O . ARG A 1 264 ? 17.281 2.341 -34.890 1.00 90.75 264 ARG A O 1
ATOM 2136 N N . GLU A 1 265 ? 15.910 4.124 -34.881 1.00 88.94 265 GLU A N 1
ATOM 2137 C CA . GLU A 1 265 ? 16.574 4.767 -33.751 1.00 88.94 265 GLU A CA 1
ATOM 2138 C C . GLU A 1 265 ? 16.425 3.927 -32.469 1.00 88.94 265 GLU A C 1
ATOM 2140 O O . GLU A 1 265 ? 15.357 3.351 -32.216 1.00 88.94 265 GLU A O 1
ATOM 2145 N N . PRO A 1 266 ? 17.493 3.815 -31.658 1.00 86.81 266 PRO A N 1
ATOM 2146 C CA . PRO A 1 266 ? 17.433 3.109 -30.389 1.00 86.81 266 PRO A CA 1
ATOM 2147 C C . PRO A 1 266 ? 16.495 3.832 -29.411 1.00 86.81 266 PRO A C 1
ATOM 2149 O O . PRO A 1 266 ? 16.378 5.056 -29.449 1.00 86.81 266 PRO A O 1
ATOM 2152 N N . PRO A 1 267 ? 15.838 3.096 -28.498 1.00 86.12 267 PRO A N 1
ATOM 2153 C CA . PRO A 1 267 ? 15.013 3.717 -27.471 1.00 86.12 267 PRO A CA 1
ATOM 2154 C C . PRO A 1 267 ? 15.863 4.555 -26.510 1.00 86.12 267 PRO A C 1
ATOM 2156 O O . PRO A 1 267 ? 17.051 4.278 -26.305 1.00 86.12 267 PRO A O 1
ATOM 2159 N N . GLU A 1 268 ? 15.216 5.518 -25.853 1.00 86.88 268 GLU A N 1
ATOM 2160 C CA . GLU A 1 268 ? 15.839 6.326 -24.804 1.00 86.88 268 GLU A CA 1
ATOM 2161 C C . GLU A 1 268 ? 16.521 5.447 -23.737 1.00 86.88 268 GLU A C 1
ATOM 2163 O O . GLU A 1 268 ? 15.984 4.395 -23.351 1.00 86.88 268 GLU A O 1
ATOM 2168 N N . PRO A 1 269 ? 17.714 5.848 -23.258 1.00 87.38 269 PRO A N 1
ATOM 2169 C CA . PRO A 1 269 ? 18.421 5.117 -22.220 1.00 87.38 269 PRO A CA 1
ATOM 2170 C C . PRO A 1 269 ? 17.643 5.136 -20.897 1.00 87.38 269 PRO A C 1
ATOM 2172 O O . PRO A 1 269 ? 16.936 6.100 -20.596 1.00 87.38 269 PRO A O 1
ATOM 2175 N N . PRO A 1 270 ? 17.768 4.082 -20.070 1.00 88.56 270 PRO A N 1
ATOM 2176 C CA . PRO A 1 270 ? 17.172 4.086 -18.745 1.00 88.56 270 PRO A CA 1
ATOM 2177 C C . PRO A 1 270 ? 17.834 5.156 -17.854 1.00 88.56 270 PRO A C 1
ATOM 2179 O O . PRO A 1 270 ? 18.996 5.504 -18.076 1.00 88.56 270 PRO A O 1
ATOM 2182 N N . PRO A 1 271 ? 17.133 5.642 -16.813 1.00 90.25 271 PRO A N 1
ATOM 2183 C CA . PRO A 1 271 ? 17.715 6.526 -15.807 1.00 90.25 271 PRO A CA 1
ATOM 2184 C C . PRO A 1 271 ? 18.947 5.897 -15.153 1.00 90.25 271 PRO A C 1
ATOM 2186 O O . PRO A 1 271 ? 19.009 4.681 -14.958 1.00 90.25 271 PRO A O 1
ATOM 2189 N N . THR A 1 272 ? 19.901 6.744 -14.771 1.00 91.12 272 THR A N 1
ATOM 2190 C CA . THR A 1 272 ? 21.118 6.316 -14.075 1.00 91.12 272 THR A CA 1
ATOM 2191 C C . THR A 1 272 ? 20.810 5.832 -12.655 1.00 91.12 272 THR A C 1
ATOM 2193 O O . THR A 1 272 ? 19.765 6.148 -12.080 1.00 91.12 272 THR A O 1
ATOM 2196 N N . LEU A 1 273 ? 21.746 5.089 -12.051 1.00 90.06 273 LEU A N 1
ATOM 2197 C CA . LEU A 1 273 ? 21.650 4.678 -10.643 1.00 90.06 273 LEU A CA 1
ATOM 2198 C C . LEU A 1 273 ? 21.432 5.869 -9.703 1.00 90.06 273 LEU A C 1
ATOM 2200 O O . LEU A 1 273 ? 20.602 5.789 -8.804 1.00 90.06 273 LEU A O 1
ATOM 2204 N N . GLU A 1 274 ? 22.129 6.980 -9.942 1.00 88.50 274 GLU A N 1
ATOM 2205 C CA . GLU A 1 274 ? 22.001 8.192 -9.133 1.00 88.50 274 GLU A CA 1
ATOM 2206 C C . GLU A 1 274 ? 20.607 8.822 -9.259 1.00 88.50 274 GLU A C 1
ATOM 2208 O O . GLU A 1 274 ? 20.022 9.235 -8.259 1.00 88.50 274 GLU A O 1
ATOM 2213 N N . MET A 1 275 ? 20.031 8.848 -10.466 1.00 89.12 275 MET A N 1
ATOM 2214 C CA . MET A 1 275 ? 18.662 9.331 -10.670 1.00 89.12 275 MET A CA 1
ATOM 2215 C C . MET A 1 275 ? 17.644 8.457 -9.934 1.00 89.12 275 MET A C 1
ATOM 2217 O O . MET A 1 275 ? 16.759 8.986 -9.265 1.00 89.12 275 MET A O 1
ATOM 2221 N N . LEU A 1 276 ? 17.792 7.130 -10.012 1.00 89.12 276 LEU A N 1
ATOM 2222 C CA . LEU A 1 276 ? 16.930 6.189 -9.290 1.00 89.12 276 LEU A CA 1
ATOM 2223 C C . LEU A 1 276 ? 17.080 6.331 -7.772 1.00 89.12 276 LEU A C 1
ATOM 2225 O O . LEU A 1 276 ? 16.091 6.246 -7.048 1.00 89.12 276 LEU A O 1
ATOM 2229 N N . TRP A 1 277 ? 18.300 6.574 -7.292 1.00 87.06 277 TRP A N 1
ATOM 2230 C CA . TRP A 1 277 ? 18.576 6.835 -5.884 1.00 87.06 277 TRP A CA 1
ATOM 2231 C C . TRP A 1 277 ? 17.895 8.116 -5.404 1.00 87.06 277 TRP A C 1
ATOM 2233 O O . TRP A 1 277 ? 17.148 8.080 -4.427 1.00 87.06 277 TRP A O 1
ATOM 2243 N N . ARG A 1 278 ? 18.066 9.230 -6.126 1.00 86.50 278 ARG A N 1
ATOM 2244 C CA . ARG A 1 278 ? 17.404 10.507 -5.811 1.00 86.50 278 ARG A CA 1
ATOM 2245 C C . ARG A 1 278 ? 15.881 10.382 -5.838 1.00 86.50 278 ARG A C 1
ATOM 2247 O O . ARG A 1 278 ? 15.211 10.916 -4.957 1.00 86.50 278 ARG A O 1
ATOM 2254 N N . GLU A 1 279 ? 15.335 9.649 -6.807 1.00 86.88 279 GLU A N 1
ATOM 2255 C CA . GLU A 1 279 ? 13.899 9.375 -6.878 1.00 86.88 279 GLU A CA 1
ATOM 2256 C C . GLU A 1 279 ? 13.428 8.529 -5.686 1.00 86.88 279 GLU A C 1
ATOM 2258 O O . GLU A 1 279 ? 12.425 8.851 -5.058 1.00 86.88 279 GLU A O 1
ATOM 2263 N N . ALA A 1 280 ? 14.156 7.480 -5.300 1.00 86.25 280 ALA A N 1
ATOM 2264 C CA . ALA A 1 280 ? 13.821 6.716 -4.102 1.00 86.25 280 ALA A CA 1
ATOM 2265 C C . ALA A 1 280 ? 13.863 7.596 -2.842 1.00 86.25 280 ALA A C 1
ATOM 2267 O O . ALA A 1 280 ? 12.952 7.534 -2.014 1.00 86.25 280 ALA A O 1
ATOM 2268 N N . GLN A 1 281 ? 14.866 8.468 -2.713 1.00 81.69 281 GLN A N 1
ATOM 2269 C CA . GLN A 1 281 ? 14.994 9.372 -1.571 1.00 81.69 281 GLN A CA 1
ATOM 2270 C C . GLN A 1 281 ? 13.866 10.409 -1.490 1.00 81.69 281 GLN A C 1
ATOM 2272 O O . GLN A 1 281 ? 13.376 10.690 -0.390 1.00 81.69 281 GLN A O 1
ATOM 2277 N N . SER A 1 282 ? 13.399 10.932 -2.627 1.00 82.00 282 SER A N 1
ATOM 2278 C CA . SER A 1 282 ? 12.279 11.882 -2.663 1.00 82.00 282 SER A CA 1
ATOM 2279 C C . SER A 1 282 ? 10.945 11.259 -2.240 1.00 82.00 282 SER A C 1
ATOM 2281 O O . SER A 1 282 ? 10.026 11.986 -1.862 1.00 82.00 282 SER A O 1
ATOM 2283 N N . PHE A 1 283 ? 10.849 9.925 -2.217 1.00 80.44 283 PHE A N 1
ATOM 2284 C CA . PHE A 1 283 ? 9.692 9.190 -1.702 1.00 80.44 283 PHE A CA 1
ATOM 2285 C C . PHE A 1 283 ? 9.902 8.519 -0.340 1.00 80.44 283 PHE A C 1
ATOM 2287 O O . PHE A 1 283 ? 8.914 8.046 0.224 1.00 80.44 283 PHE A O 1
ATOM 2294 N N . LEU A 1 284 ? 11.132 8.449 0.182 1.00 77.00 284 LEU A N 1
ATOM 2295 C CA . LEU A 1 284 ? 11.462 7.735 1.425 1.00 77.00 284 LEU A CA 1
ATOM 2296 C C . LEU A 1 284 ? 12.045 8.607 2.547 1.00 77.00 284 LEU A C 1
ATOM 2298 O O . LEU A 1 284 ? 11.861 8.227 3.707 1.00 77.00 284 LEU A O 1
ATOM 2302 N N . PHE A 1 285 ? 12.718 9.726 2.224 1.00 69.12 285 PHE A N 1
ATOM 2303 C CA . PHE A 1 285 ? 13.353 10.611 3.221 1.00 69.12 285 PHE A CA 1
ATOM 2304 C C . PHE A 1 285 ? 12.978 12.117 3.184 1.00 69.12 285 PHE A C 1
ATOM 2306 O O . PHE A 1 285 ? 12.988 12.748 4.238 1.00 69.12 285 PHE A O 1
ATOM 2313 N N . SER A 1 286 ? 12.645 12.724 2.034 1.00 55.62 286 SER A N 1
ATOM 2314 C CA . SER A 1 286 ? 12.231 14.150 1.956 1.00 55.62 286 SER A CA 1
ATOM 2315 C C . SER A 1 286 ? 10.746 14.487 2.281 1.00 55.62 286 SER A C 1
ATOM 2317 O O . SER A 1 286 ? 9.842 14.071 1.558 1.00 55.62 286 SER A O 1
ATOM 2319 N N . PRO A 1 287 ? 10.457 15.353 3.275 1.00 47.00 287 PRO A N 1
ATOM 2320 C CA . PRO A 1 287 ? 9.098 15.828 3.592 1.00 47.00 287 PRO A CA 1
ATOM 2321 C C . PRO A 1 287 ? 8.551 16.926 2.655 1.00 47.00 287 PRO A C 1
ATOM 2323 O O . PRO A 1 287 ? 7.389 17.322 2.770 1.00 47.00 287 PRO A O 1
ATOM 2326 N N . GLU A 1 288 ? 9.363 17.441 1.732 1.00 38.09 288 GLU A N 1
ATOM 2327 C CA . GLU A 1 288 ? 9.010 18.561 0.858 1.00 38.09 288 GLU A CA 1
ATOM 2328 C C . GLU A 1 288 ? 9.035 18.135 -0.611 1.00 38.09 288 GLU A C 1
ATOM 2330 O O . GLU A 1 288 ? 9.926 17.399 -1.017 1.00 38.09 288 GLU A O 1
ATOM 2335 N N . GLN A 1 289 ? 8.085 18.655 -1.400 1.00 39.00 289 GLN A N 1
ATOM 2336 C CA . GLN A 1 289 ? 7.896 18.477 -2.855 1.00 39.00 289 GLN A CA 1
ATOM 2337 C C . GLN A 1 289 ? 6.813 17.490 -3.321 1.00 39.00 289 GLN A C 1
ATOM 2339 O O . GLN A 1 289 ? 7.016 16.768 -4.283 1.00 39.00 289 GLN A O 1
ATOM 2344 N N . HIS A 1 290 ? 5.599 17.549 -2.766 1.00 37.78 290 HIS A N 1
ATOM 2345 C CA . HIS A 1 290 ? 4.391 17.263 -3.566 1.00 37.78 290 HIS A CA 1
ATOM 2346 C C . HIS A 1 290 ? 3.257 18.239 -3.211 1.00 37.78 290 HIS A C 1
ATOM 2348 O O . HIS A 1 290 ? 2.196 17.862 -2.717 1.00 37.78 290 HIS A O 1
ATOM 2354 N N . ARG A 1 291 ? 3.507 19.532 -3.449 1.00 30.08 291 ARG A N 1
ATOM 2355 C CA . ARG A 1 291 ? 2.462 20.494 -3.821 1.00 30.08 291 ARG A CA 1
ATOM 2356 C C . ARG A 1 291 ? 2.656 20.788 -5.306 1.00 30.08 291 ARG A C 1
ATOM 2358 O O . ARG A 1 291 ? 3.552 21.542 -5.663 1.00 30.08 291 ARG A O 1
ATOM 2365 N N . GLY A 1 292 ? 1.854 20.129 -6.129 1.00 30.55 292 GLY A N 1
ATOM 2366 C CA . GLY A 1 292 ? 1.716 20.325 -7.566 1.00 30.55 292 GLY A CA 1
ATOM 2367 C C . GLY A 1 292 ? 0.379 19.744 -7.970 1.00 30.55 292 GLY A C 1
ATOM 2368 O O . GLY A 1 292 ? 0.159 18.564 -7.613 1.00 30.55 292 GLY A O 1
#

Radius of gyration: 27.21 Å; chains: 1; bounding box: 78×56×77 Å

Organism: NCBI:txid698762

pLDDT: mean 70.26, std 19.24, range [30.08, 96.19]

InterPro domains:
  IPR000792 Transcription regulator LuxR, C-terminal [PF00196] (16-59)
  IPR000792 Transcription regulator LuxR, C-terminal [PR00038] (16-30)
  IPR000792 Transcription regulator LuxR, C-terminal [PR00038] (30-46)
  IPR000792 Transcription regulator LuxR, C-terminal [PR00038] (46-58)
  IPR000792 Transcription regulator LuxR, C-terminal [SM00421] (13-70)
  IPR016032 Signal transduction response regulator, C-terminal effector [SSF46894] (10-59)
  IPR036388 Winged helix-like DNA-binding domain superfamily [G3DSA:1.10.10.10] (8-64)

Sequence (292 aa):
MFILMGDQKRDVRLLLSPLELRVALLARAGLKRWEIARALNLKEGTVKSQLKRITAKLRPGWKKDTFWLWPEVSRELEEAINELQSLHYKKDKKASKEVASSRPSEYTLVRKAIEGNLAGSQAAILYLLGHPSLKGRKFIAEARSLQWKLIQLGDKGEALALSAGARFWLKPALETLVENRYLKLLQSDGTSFYRPSWLPYLTPNRARGTRGAYYRIAGGTKEYVQGFLLKWLATELEPYIARIHAKMFKRWQALSRMACLAGREPPEPPPTLEMLWREAQSFLFSPEQHRG